Protein AF-0000000078281475 (afdb_homodimer)

Sequence (308 aa):
MKHVCMLISVADINAARKFYEDLFGLEVFQDYGKNIAFTCGLALQQDFDWLVNLPKEKILKKSNNAEIVFEEQDFDGFLNKLKEYPDIEYLGEVIEHSWGQRVIRFYDLDGHIIEVGEDMKMVIKRFLASGMTMEEVSVKMDASVEDLTKLLNSMKHVCMLISVADINAARKFYEDLFGLEVFQDYGKNIAFTCGLALQQDFDWLVNLPKEKILKKSNNAEIVFEEQDFDGFLNKLKEYPDIEYLGEVIEHSWGQRVIRFYDLDGHIIEVGEDMKMVIKRFLASGMTMEEVSVKMDASVEDLTKLLNS

Secondary structure (DSSP, 8-state):
-EEEEEEEEES-HHHHHHHHHHHH-PPEEEE-SSEEEETTSEEEEESHHHHHT--GGGS-SS--SEEEEEEESSHHHHHHHHTT-TT--BSSS-EE-TTS-EEEEEE-TTS-EEEEEE-HHHHHHHHHHTT--HHHHHHHHT--HHHHHHHHT-/-EEEEEEEEES-HHHHHHHHHHHH-PPEEEE-SSEEEETTSEEEEESHHHHHT--GGGS-SS--SEEEEEEESSHHHHHHHHTT-TTPPBSSS-EE-TTS-EEEEEE-TTS-EEEEEE-HHHHHHHHHHTT--HHHHHHHHT--HHHHHHHHT-

Foldseek 3Di:
DDQQADEDEDADPVVQVCQCCVLPVWAWPDDPPQKTDTPVRYIYGYPVCVVVVHPPVPDDALPVPDEAEEEDQCPVVSVVVVVVPVVKAWPDDWDADQLGKTKTWTADPRNHIYIYIHQLLNSQVVCVVVPDDLVRSCVRNVHDSVVNVVSVVD/DDQQADEDEDADPVVQVCQCCVLPVWAWPDDPPQKTDTPVRYIYGYPVCVVVVHPPVPRDALPVPDEAEEEDQCVVVSVVVVVVVVVWAWPDDWDADQLGKTWTWTADPRNHIYIYIHQLLNSQVVCVVVPDDLVRSCVRNVHDSVVNVVSVVD

Structure (mmCIF, N/CA/C/O backbone):
data_AF-0000000078281475-model_v1
#
loop_
_entity.id
_entity.type
_entity.pdbx_description
1 polymer Glyoxalase
#
loop_
_atom_site.group_PDB
_atom_site.id
_atom_site.type_symbol
_atom_site.label_atom_id
_atom_site.label_alt_id
_atom_site.label_comp_id
_atom_site.label_asym_id
_atom_site.label_entity_id
_atom_site.label_seq_id
_atom_site.pdbx_PDB_ins_code
_atom_site.Cartn_x
_atom_site.Cartn_y
_atom_site.Cartn_z
_atom_site.occupancy
_atom_site.B_iso_or_equiv
_atom_site.auth_seq_id
_atom_site.auth_comp_id
_atom_site.auth_asym_id
_atom_site.auth_atom_id
_atom_site.pdbx_PDB_model_num
ATOM 1 N N . MET A 1 1 ? -10.484 13.523 -2.199 1 94.5 1 MET A N 1
ATOM 2 C CA . MET A 1 1 ? -9.547 12.648 -1.506 1 94.5 1 MET A CA 1
ATOM 3 C C . MET A 1 1 ? -8.641 11.93 -2.498 1 94.5 1 MET A C 1
ATOM 5 O O . MET A 1 1 ? -9.109 11.398 -3.506 1 94.5 1 MET A O 1
ATOM 9 N N . LYS A 1 2 ? -7.379 12.023 -2.211 1 96 2 LYS A N 1
ATOM 10 C CA . LYS A 1 2 ? -6.402 11.359 -3.072 1 96 2 LYS A CA 1
ATOM 11 C C . LYS A 1 2 ? -5.551 10.375 -2.279 1 96 2 LYS A C 1
ATOM 13 O O . LYS A 1 2 ? -4.953 10.734 -1.263 1 96 2 LYS A O 1
ATOM 18 N N . HIS A 1 3 ? -5.57 9.102 -2.719 1 98.06 3 HIS A N 1
ATOM 19 C CA . HIS A 1 3 ? -4.594 8.156 -2.188 1 98.06 3 HIS A CA 1
ATOM 20 C C . HIS A 1 3 ? -3.195 8.445 -2.715 1 98.06 3 HIS A C 1
ATOM 22 O O . HIS A 1 3 ? -2.975 8.469 -3.928 1 98.06 3 HIS A O 1
ATOM 28 N N . VAL A 1 4 ? -2.246 8.664 -1.871 1 97.69 4 VAL A N 1
ATOM 29 C CA . VAL A 1 4 ? -0.917 9.117 -2.262 1 97.69 4 VAL A CA 1
ATOM 30 C C . VAL A 1 4 ? 0.036 7.93 -2.352 1 97.69 4 VAL A C 1
ATOM 32 O O . VAL A 1 4 ? 0.691 7.73 -3.377 1 97.69 4 VAL A O 1
ATOM 35 N N . CYS A 1 5 ? 0.102 7.172 -1.302 1 98.38 5 CYS A N 1
ATOM 36 C CA . CYS A 1 5 ? 1.034 6.051 -1.291 1 98.38 5 CYS A CA 1
ATOM 37 C C . CYS A 1 5 ? 0.748 5.113 -0.123 1 98.38 5 CYS A C 1
ATOM 39 O O . CYS A 1 5 ? -0.071 5.43 0.743 1 98.38 5 CYS A O 1
ATOM 41 N N . MET A 1 6 ? 1.34 3.98 -0.245 1 98.62 6 MET A N 1
ATOM 42 C CA . MET A 1 6 ? 1.577 3.117 0.909 1 98.62 6 MET A CA 1
ATOM 43 C C . MET A 1 6 ? 3.008 3.268 1.415 1 98.62 6 MET A C 1
ATOM 45 O O . MET A 1 6 ? 3.961 3.027 0.673 1 98.62 6 MET A O 1
ATOM 49 N N . LEU A 1 7 ? 3.094 3.664 2.623 1 98.88 7 LEU A N 1
ATOM 50 C CA . LEU A 1 7 ? 4.395 3.893 3.242 1 98.88 7 LEU A CA 1
ATOM 51 C C . LEU A 1 7 ? 4.742 2.768 4.211 1 98.88 7 LEU A C 1
ATOM 53 O O . LEU A 1 7 ? 3.971 2.469 5.125 1 98.88 7 LEU A O 1
ATOM 57 N N . ILE A 1 8 ? 5.891 2.168 3.998 1 98.94 8 ILE A N 1
ATOM 58 C CA . ILE A 1 8 ? 6.25 1.067 4.883 1 98.94 8 ILE A CA 1
ATOM 59 C C . ILE A 1 8 ? 7.527 1.417 5.645 1 98.94 8 ILE A C 1
ATOM 61 O O . ILE A 1 8 ? 8.398 2.115 5.121 1 98.94 8 ILE A O 1
ATOM 65 N N . SER A 1 9 ? 7.605 0.913 6.867 1 98.94 9 SER A N 1
ATOM 66 C CA . SER A 1 9 ? 8.758 1.099 7.738 1 98.94 9 SER A CA 1
ATOM 67 C C . SER A 1 9 ? 9.93 0.227 7.301 1 98.94 9 SER A C 1
ATOM 69 O O . SER A 1 9 ? 9.758 -0.966 7.039 1 98.94 9 SER A O 1
ATOM 71 N N . VAL A 1 10 ? 11.047 0.806 7.219 1 98.88 10 VAL A N 1
ATOM 72 C CA . VAL A 1 10 ? 12.258 0.044 6.93 1 98.88 10 VAL A CA 1
ATOM 73 C C . VAL A 1 10 ? 13.352 0.421 7.922 1 98.88 10 VAL A C 1
ATOM 75 O O . VAL A 1 10 ? 13.391 1.549 8.422 1 98.88 10 VAL A O 1
ATOM 78 N N . ALA A 1 11 ? 14.242 -0.445 8.227 1 98.62 11 ALA A N 1
ATOM 79 C CA . ALA A 1 11 ? 15.32 -0.217 9.188 1 98.62 11 ALA A CA 1
ATOM 80 C C . ALA A 1 11 ? 16.484 0.543 8.539 1 98.62 11 ALA A C 1
ATOM 82 O O . ALA A 1 11 ? 17.125 1.373 9.188 1 98.62 11 ALA A O 1
ATOM 83 N N . ASP A 1 12 ? 16.812 0.232 7.332 1 98.69 12 ASP A N 1
ATOM 84 C CA . ASP A 1 12 ? 17.875 0.831 6.547 1 98.69 12 ASP A CA 1
ATOM 85 C C . ASP A 1 12 ? 17.391 1.25 5.164 1 98.69 12 ASP A C 1
ATOM 87 O O . ASP A 1 12 ? 17.188 0.407 4.289 1 98.69 12 ASP A O 1
ATOM 91 N N . ILE A 1 13 ? 17.312 2.586 4.965 1 98.81 13 ILE A N 1
ATOM 92 C CA . ILE A 1 13 ? 16.672 3.15 3.783 1 98.81 13 ILE A CA 1
ATOM 93 C C . ILE A 1 13 ? 17.453 2.756 2.533 1 98.81 13 ILE A C 1
ATOM 95 O O . ILE A 1 13 ? 16.859 2.438 1.499 1 98.81 13 ILE A O 1
ATOM 99 N N . ASN A 1 14 ? 18.719 2.738 2.572 1 98.56 14 ASN A N 1
ATOM 100 C CA . ASN A 1 14 ? 19.531 2.42 1.411 1 98.56 14 ASN A CA 1
ATOM 101 C C . ASN A 1 14 ? 19.438 0.941 1.047 1 98.56 14 ASN A C 1
ATOM 103 O O . ASN A 1 14 ? 19.344 0.593 -0.131 1 98.56 14 ASN A O 1
ATOM 107 N N . ALA A 1 15 ? 19.516 0.062 2.033 1 98.31 15 ALA A N 1
ATOM 108 C CA . ALA A 1 15 ? 19.375 -1.371 1.785 1 98.31 15 ALA A CA 1
ATOM 109 C C . ALA A 1 15 ? 18 -1.703 1.2 1 98.31 15 ALA A C 1
ATOM 111 O O . ALA A 1 15 ? 17.906 -2.48 0.248 1 98.31 15 ALA A O 1
ATOM 112 N N . ALA A 1 16 ? 17 -1.089 1.753 1 98.62 16 ALA A N 1
ATOM 113 C CA . ALA A 1 16 ? 15.633 -1.34 1.275 1 98.62 16 ALA A CA 1
ATOM 114 C C . ALA A 1 16 ? 15.453 -0.831 -0.151 1 98.62 16 ALA A C 1
ATOM 116 O O . ALA A 1 16 ? 14.891 -1.528 -0.998 1 98.62 16 ALA A O 1
ATOM 117 N N . ARG A 1 17 ? 15.938 0.368 -0.342 1 98.62 17 ARG A N 1
ATOM 118 C CA . ARG A 1 17 ? 15.883 0.917 -1.693 1 98.62 17 ARG A CA 1
ATOM 119 C C . ARG A 1 17 ? 16.516 -0.036 -2.697 1 98.62 17 ARG A C 1
ATOM 121 O O . ARG A 1 17 ? 15.914 -0.361 -3.723 1 98.62 17 ARG A O 1
ATOM 128 N N . LYS A 1 18 ? 17.703 -0.413 -2.436 1 98.12 18 LYS A N 1
ATOM 129 C CA . LYS A 1 18 ? 18.438 -1.307 -3.318 1 98.12 18 LYS A CA 1
ATOM 130 C C . LYS A 1 18 ? 17.688 -2.609 -3.549 1 98.12 18 LYS A C 1
ATOM 132 O O . LYS A 1 18 ? 17.625 -3.113 -4.672 1 98.12 18 LYS A O 1
ATOM 137 N N . PHE A 1 19 ? 17.156 -3.139 -2.498 1 98 19 PHE A N 1
ATOM 138 C CA . PHE A 1 19 ? 16.375 -4.371 -2.572 1 98 19 PHE A CA 1
ATOM 139 C C . PHE A 1 19 ? 15.242 -4.238 -3.574 1 98 19 PHE A C 1
ATOM 141 O O . PHE A 1 19 ? 15.094 -5.066 -4.473 1 98 19 PHE A O 1
ATOM 148 N N . TYR A 1 20 ? 14.422 -3.189 -3.488 1 98.5 20 TYR A N 1
ATOM 149 C CA . TYR A 1 20 ? 13.242 -3.008 -4.328 1 98.5 20 TYR A CA 1
ATOM 150 C C . TYR A 1 20 ? 13.641 -2.627 -5.75 1 98.5 20 TYR A C 1
ATOM 152 O O . TYR A 1 20 ? 12.984 -3.027 -6.711 1 98.5 20 TYR A O 1
ATOM 160 N N . GLU A 1 21 ? 14.68 -1.852 -5.879 1 98.19 21 GLU A N 1
ATOM 161 C CA . GLU A 1 21 ? 15.156 -1.519 -7.219 1 98.19 21 GLU A CA 1
ATOM 162 C C . GLU A 1 21 ? 15.711 -2.75 -7.926 1 98.19 21 GLU A C 1
ATOM 164 O O . GLU A 1 21 ? 15.391 -3 -9.094 1 98.19 21 GLU A O 1
ATOM 169 N N . ASP A 1 22 ? 16.5 -3.527 -7.266 1 96.94 22 ASP A N 1
ATOM 170 C CA . ASP A 1 22 ? 17.188 -4.66 -7.891 1 96.94 22 ASP A CA 1
ATOM 171 C C . ASP A 1 22 ? 16.203 -5.789 -8.203 1 96.94 22 ASP A C 1
ATOM 173 O O . ASP A 1 22 ? 16.25 -6.375 -9.281 1 96.94 22 ASP A O 1
ATOM 177 N N . LEU A 1 23 ? 15.359 -6.051 -7.262 1 96.88 23 LEU A N 1
ATOM 178 C CA . LEU A 1 23 ? 14.5 -7.227 -7.41 1 96.88 23 LEU A CA 1
ATOM 179 C C . LEU A 1 23 ? 13.289 -6.902 -8.273 1 96.88 23 LEU A C 1
ATOM 181 O O . LEU A 1 23 ? 12.812 -7.754 -9.023 1 96.88 23 LEU A O 1
ATOM 185 N N . PHE A 1 24 ? 12.812 -5.637 -8.172 1 97.75 24 PHE A N 1
ATOM 186 C CA . PHE A 1 24 ? 11.523 -5.355 -8.797 1 97.75 24 PHE A CA 1
ATOM 187 C C . PHE A 1 24 ? 11.664 -4.27 -9.859 1 97.75 24 PHE A C 1
ATOM 189 O O . PHE A 1 24 ? 10.719 -3.99 -10.602 1 97.75 24 PHE A O 1
ATOM 196 N N . GLY A 1 25 ? 12.781 -3.641 -9.938 1 97.44 25 GLY A N 1
ATOM 197 C CA . GLY A 1 25 ? 13 -2.592 -10.922 1 97.44 25 GLY A CA 1
ATOM 198 C C . GLY A 1 25 ? 12.195 -1.339 -10.641 1 97.44 25 GLY A C 1
ATOM 199 O O . GLY A 1 25 ? 11.812 -0.618 -11.57 1 97.44 25 GLY A O 1
ATOM 200 N N . LEU A 1 26 ? 11.891 -1.114 -9.43 1 98.25 26 LEU A N 1
ATOM 201 C CA . LEU A 1 26 ? 11.086 0.059 -9.109 1 98.25 26 LEU A CA 1
ATOM 202 C C . LEU A 1 26 ? 11.859 1.343 -9.375 1 98.25 26 LEU A C 1
ATOM 204 O O . LEU A 1 26 ? 13.062 1.413 -9.117 1 98.25 26 LEU A O 1
ATOM 208 N N . GLU A 1 27 ? 11.133 2.312 -9.859 1 98.12 27 GLU A N 1
ATOM 209 C CA . GLU A 1 27 ? 11.727 3.609 -10.18 1 98.12 27 GLU A CA 1
ATOM 210 C C . GLU A 1 27 ? 11.461 4.621 -9.062 1 98.12 27 GLU A C 1
ATOM 212 O O . GLU A 1 27 ? 10.312 4.797 -8.641 1 98.12 27 GLU A O 1
ATOM 217 N N . VAL A 1 28 ? 12.531 5.266 -8.688 1 97.56 28 VAL A N 1
ATOM 218 C CA . VAL A 1 28 ? 12.406 6.293 -7.652 1 97.56 28 VAL A CA 1
ATOM 219 C C . VAL A 1 28 ? 11.766 7.543 -8.242 1 97.56 28 VAL A C 1
ATOM 221 O O . VAL A 1 28 ? 12.18 8.023 -9.297 1 97.56 28 VAL A O 1
ATOM 224 N N . PHE A 1 29 ? 10.766 7.957 -7.598 1 96.19 29 PHE A N 1
ATOM 225 C CA . PHE A 1 29 ? 10.094 9.203 -7.93 1 96.19 29 PHE A CA 1
ATOM 226 C C . PHE A 1 29 ? 10.688 10.375 -7.152 1 96.19 29 PHE A C 1
ATOM 228 O O . PHE A 1 29 ? 11 11.414 -7.73 1 96.19 29 PHE A O 1
ATOM 235 N N . GLN A 1 30 ? 10.875 10.211 -5.855 1 94.56 30 GLN A N 1
ATOM 236 C CA . GLN A 1 30 ? 11.461 11.219 -4.973 1 94.56 30 GLN A CA 1
ATOM 237 C C . GLN A 1 30 ? 12.32 10.57 -3.895 1 94.56 30 GLN A C 1
ATOM 239 O O . GLN A 1 30 ? 11.992 9.492 -3.389 1 94.56 30 GLN A O 1
ATOM 244 N N . ASP A 1 31 ? 13.398 11.234 -3.57 1 96.62 31 ASP A N 1
ATOM 245 C CA . ASP A 1 31 ? 14.328 10.812 -2.529 1 96.62 31 ASP A CA 1
ATOM 246 C C . ASP A 1 31 ? 14.531 11.914 -1.494 1 96.62 31 ASP A C 1
ATOM 248 O O . ASP A 1 31 ? 15.195 12.922 -1.767 1 96.62 31 ASP A O 1
ATOM 252 N N . TYR A 1 32 ? 14.039 11.703 -0.287 1 93.06 32 TYR A N 1
ATOM 253 C CA . TYR A 1 32 ? 14.156 12.68 0.788 1 93.06 32 TYR A CA 1
ATOM 254 C C . TYR A 1 32 ? 15.094 12.18 1.883 1 93.06 32 TYR A C 1
ATOM 256 O O . TYR A 1 32 ? 14.938 12.547 3.051 1 93.06 32 TYR A O 1
ATOM 264 N N . GLY A 1 33 ? 15.93 11.266 1.498 1 96 33 GLY A N 1
ATOM 265 C CA . GLY A 1 33 ? 16.875 10.695 2.439 1 96 33 GLY A CA 1
ATOM 266 C C . GLY A 1 33 ? 16.312 9.531 3.232 1 96 33 GLY A C 1
ATOM 267 O O . GLY A 1 33 ? 16.453 8.375 2.84 1 96 33 GLY A O 1
ATOM 268 N N . LYS A 1 34 ? 15.578 9.883 4.289 1 97.38 34 LYS A N 1
ATOM 269 C CA . LYS A 1 34 ? 15 8.828 5.117 1 97.38 34 LYS A CA 1
ATOM 270 C C . LYS A 1 34 ? 13.641 8.391 4.586 1 97.38 34 LYS A C 1
ATOM 272 O O . LYS A 1 34 ? 13.008 7.492 5.148 1 97.38 34 LYS A O 1
ATOM 277 N N . ASN A 1 35 ? 13.242 9.031 3.584 1 97.94 35 ASN A N 1
ATOM 278 C CA . ASN A 1 35 ? 11.992 8.742 2.895 1 97.94 35 ASN A CA 1
ATOM 279 C C . ASN A 1 35 ? 12.195 8.633 1.386 1 97.94 35 ASN A C 1
ATOM 281 O O . ASN A 1 35 ? 12.711 9.562 0.757 1 97.94 35 ASN A O 1
ATOM 285 N N . ILE A 1 36 ? 11.805 7.523 0.82 1 98.44 36 ILE A N 1
ATOM 286 C CA . ILE A 1 36 ? 11.93 7.301 -0.617 1 98.44 36 ILE A CA 1
ATOM 287 C C . ILE A 1 36 ? 10.578 6.883 -1.195 1 98.44 36 ILE A C 1
ATOM 289 O O . ILE A 1 36 ? 9.953 5.945 -0.698 1 98.44 36 ILE A O 1
ATOM 293 N N . ALA A 1 37 ? 10.148 7.598 -2.207 1 98.19 37 ALA A N 1
ATOM 294 C CA . ALA A 1 37 ? 8.914 7.258 -2.906 1 98.19 37 ALA A CA 1
ATOM 295 C C . ALA A 1 37 ? 9.203 6.68 -4.285 1 98.19 37 ALA A C 1
ATOM 297 O O . ALA A 1 37 ? 10.023 7.219 -5.031 1 98.19 37 ALA A O 1
ATOM 298 N N . PHE A 1 38 ? 8.523 5.57 -4.566 1 98.56 38 PHE A N 1
ATOM 299 C CA . PHE A 1 38 ? 8.602 4.988 -5.898 1 98.56 38 PHE A CA 1
ATOM 300 C C . PHE A 1 38 ? 7.438 5.461 -6.766 1 98.56 38 PHE A C 1
ATOM 302 O O . PHE A 1 38 ? 6.391 5.852 -6.246 1 98.56 38 PHE A O 1
ATOM 309 N N . THR A 1 39 ? 7.566 5.379 -8.078 1 97.56 39 THR A N 1
ATOM 310 C CA . THR A 1 39 ? 6.562 5.84 -9.031 1 97.56 39 THR A CA 1
ATOM 311 C C . THR A 1 39 ? 5.285 5.008 -8.922 1 97.56 39 THR A C 1
ATOM 313 O O . THR A 1 39 ? 4.203 5.469 -9.273 1 97.56 39 THR A O 1
ATOM 316 N N . CYS A 1 40 ? 5.387 3.865 -8.344 1 97.25 40 CYS A N 1
ATOM 317 C CA . CYS A 1 40 ? 4.266 2.93 -8.359 1 97.25 40 CYS A CA 1
ATOM 318 C C . CYS A 1 40 ? 3.355 3.148 -7.16 1 97.25 40 CYS A C 1
ATOM 320 O O . CYS A 1 40 ? 2.377 2.422 -6.977 1 97.25 40 CYS A O 1
ATOM 322 N N . GLY A 1 41 ? 3.709 4.039 -6.25 1 97.25 41 GLY A N 1
ATOM 323 C CA . GLY A 1 41 ? 2.859 4.332 -5.105 1 97.25 41 GLY A CA 1
ATOM 324 C C . GLY A 1 41 ? 3.33 3.672 -3.826 1 97.25 41 GLY A C 1
ATOM 325 O O . GLY A 1 41 ? 2.697 3.812 -2.777 1 97.25 41 GLY A O 1
ATOM 326 N N . LEU A 1 42 ? 4.387 2.951 -3.881 1 98.69 42 LEU A N 1
ATOM 327 C CA . LEU A 1 42 ? 5.062 2.443 -2.693 1 98.69 42 LEU A CA 1
ATOM 328 C C . LEU A 1 42 ? 6.109 3.436 -2.197 1 98.69 42 LEU A C 1
ATOM 330 O O . LEU A 1 42 ? 6.836 4.031 -2.996 1 98.69 42 LEU A O 1
ATOM 334 N N . ALA A 1 43 ? 6.188 3.605 -0.898 1 98.88 43 ALA A N 1
ATOM 335 C CA . ALA A 1 43 ? 7.203 4.473 -0.307 1 98.88 43 ALA A CA 1
ATOM 336 C C . ALA A 1 43 ? 7.836 3.82 0.917 1 98.88 43 ALA A C 1
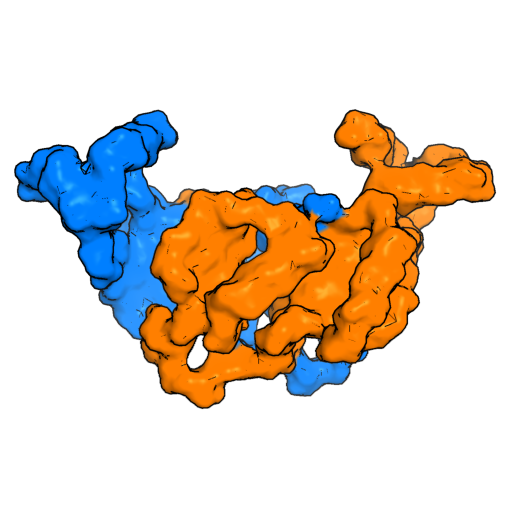ATOM 338 O O . ALA A 1 43 ? 7.207 2.994 1.584 1 98.88 43 ALA A O 1
ATOM 339 N N . LEU A 1 44 ? 9.086 4.168 1.142 1 98.94 44 LEU A N 1
ATOM 340 C CA . LEU A 1 44 ? 9.875 3.654 2.254 1 98.94 44 LEU A CA 1
ATOM 341 C C . LEU A 1 44 ? 10.133 4.742 3.291 1 98.94 44 LEU A C 1
ATOM 343 O O . LEU A 1 44 ? 10.359 5.902 2.936 1 98.94 44 LEU A O 1
ATOM 347 N N . GLN A 1 45 ? 10.148 4.395 4.535 1 98.88 45 GLN A N 1
ATOM 348 C CA . GLN A 1 45 ? 10.453 5.332 5.609 1 98.88 45 GLN A CA 1
ATOM 349 C C . GLN A 1 45 ? 11.391 4.707 6.637 1 98.88 45 GLN A C 1
ATOM 351 O O . GLN A 1 45 ? 11.055 3.705 7.27 1 98.88 45 GLN A O 1
ATOM 356 N N . GLN A 1 46 ? 12.555 5.211 6.777 1 98.75 46 GLN A N 1
ATOM 357 C CA . GLN A 1 46 ? 13.383 4.949 7.949 1 98.75 46 GLN A CA 1
ATOM 358 C C . GLN A 1 46 ? 12.938 5.797 9.141 1 98.75 46 GLN A C 1
ATOM 360 O O . GLN A 1 46 ? 12.453 6.918 8.961 1 98.75 46 GLN A O 1
ATOM 365 N N . ASP A 1 47 ? 13.164 5.281 10.422 1 98.38 47 ASP A N 1
ATOM 366 C CA . ASP A 1 47 ? 12.734 5.949 11.641 1 98.38 47 ASP A CA 1
ATOM 367 C C . ASP A 1 47 ? 11.227 6.188 11.641 1 98.38 47 ASP A C 1
ATOM 369 O O . ASP A 1 47 ? 10.766 7.301 11.891 1 98.38 47 ASP A O 1
ATOM 373 N N . PHE A 1 48 ? 10.539 5.121 11.266 1 98.62 48 PHE A N 1
ATOM 374 C CA . PHE A 1 48 ? 9.086 5.195 11.172 1 98.62 48 PHE A CA 1
ATOM 375 C C . PHE A 1 48 ? 8.469 5.492 12.531 1 98.62 48 PHE A C 1
ATOM 377 O O . PHE A 1 48 ? 7.457 6.195 12.625 1 98.62 48 PHE A O 1
ATOM 384 N N . ASP A 1 49 ? 9.055 4.973 13.625 1 98.38 49 ASP A N 1
ATOM 385 C CA . ASP A 1 49 ? 8.602 5.242 14.984 1 98.38 49 ASP A CA 1
ATOM 386 C C . ASP A 1 49 ? 8.578 6.742 15.266 1 98.38 49 ASP A C 1
ATOM 388 O O . ASP A 1 49 ? 7.617 7.254 15.844 1 98.38 49 ASP A O 1
ATOM 392 N N . TRP A 1 50 ? 9.625 7.434 14.859 1 97.19 50 TRP A N 1
ATOM 393 C CA . TRP A 1 50 ? 9.695 8.883 14.992 1 97.19 50 TRP A CA 1
ATOM 394 C C . TRP A 1 50 ? 8.602 9.562 14.172 1 97.19 50 TRP A C 1
ATOM 396 O O . TRP A 1 50 ? 7.926 10.469 14.656 1 97.19 50 TRP A O 1
ATOM 406 N N . LEU A 1 51 ? 8.406 9.094 12.969 1 97.06 51 LEU A N 1
ATOM 407 C CA . LEU A 1 51 ? 7.434 9.703 12.07 1 97.06 51 LEU A CA 1
ATOM 408 C C . LEU A 1 51 ? 6.035 9.68 12.68 1 97.06 51 LEU A C 1
ATOM 410 O O . LEU A 1 51 ? 5.312 10.672 12.625 1 97.06 51 LEU A O 1
ATOM 414 N N . VAL A 1 52 ? 5.695 8.492 13.234 1 97.56 52 VAL A N 1
ATOM 415 C CA . VAL A 1 52 ? 4.328 8.32 13.719 1 97.56 52 VAL A CA 1
ATOM 416 C C . VAL A 1 52 ? 4.262 8.633 15.211 1 97.56 52 VAL A C 1
ATOM 418 O O . VAL A 1 52 ? 3.207 8.508 15.828 1 97.56 52 VAL A O 1
ATOM 421 N N . ASN A 1 53 ? 5.363 8.992 15.805 1 96.94 53 ASN A N 1
ATOM 422 C CA . ASN A 1 53 ? 5.48 9.375 17.203 1 96.94 53 ASN A CA 1
ATOM 423 C C . ASN A 1 53 ? 5.055 8.242 18.141 1 96.94 53 ASN A C 1
ATOM 425 O O . ASN A 1 53 ? 4.203 8.43 19 1 96.94 53 ASN A O 1
ATOM 429 N N . LEU A 1 54 ? 5.594 7.059 17.938 1 98.25 54 LEU A N 1
ATOM 430 C CA . LEU A 1 54 ? 5.402 5.887 18.781 1 98.25 54 LEU A CA 1
ATOM 431 C C . LEU A 1 54 ? 6.742 5.32 19.25 1 98.25 54 LEU A C 1
ATOM 433 O O . LEU A 1 54 ? 7.762 5.504 18.578 1 98.25 54 LEU A O 1
ATOM 437 N N . PRO A 1 55 ? 6.75 4.73 20.453 1 98.12 55 PRO A N 1
ATOM 438 C CA . PRO A 1 55 ? 7.984 4.051 20.844 1 98.12 55 PRO A CA 1
ATOM 439 C C . PRO A 1 55 ? 8.414 2.98 19.844 1 98.12 55 PRO A C 1
ATOM 441 O O . P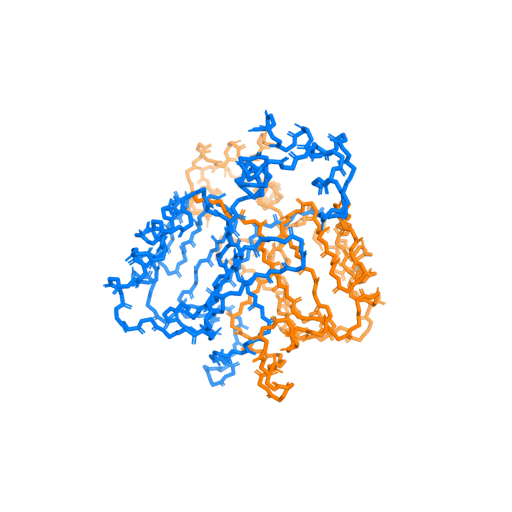RO A 1 55 ? 7.562 2.316 19.25 1 98.12 55 PRO A O 1
ATOM 444 N N . LYS A 1 56 ? 9.688 2.83 19.734 1 97.81 56 LYS A N 1
ATOM 445 C CA . LYS A 1 56 ? 10.266 1.9 18.766 1 97.81 56 LYS A CA 1
ATOM 446 C C . LYS A 1 56 ? 9.703 0.493 18.953 1 97.81 56 LYS A C 1
ATOM 448 O O . LYS A 1 56 ? 9.516 -0.242 17.984 1 97.81 56 LYS A O 1
ATOM 453 N N . GLU A 1 57 ? 9.414 0.139 20.156 1 97.88 57 GLU A N 1
ATOM 454 C CA . GLU A 1 57 ? 8.961 -1.213 20.484 1 97.88 57 GLU A CA 1
ATOM 455 C C . GLU A 1 57 ? 7.555 -1.463 19.938 1 97.88 57 GLU A C 1
ATOM 457 O O . GLU A 1 57 ? 7.105 -2.609 19.875 1 97.88 57 GLU A O 1
ATOM 462 N N . LYS A 1 58 ? 6.852 -0.417 19.562 1 98.31 58 LYS A N 1
ATOM 463 C CA . LYS A 1 58 ? 5.492 -0.54 19.047 1 98.31 58 LYS A CA 1
ATOM 464 C C . LYS A 1 58 ? 5.492 -0.772 17.531 1 98.31 58 LYS A C 1
ATOM 466 O O . LYS A 1 58 ? 4.453 -1.093 16.953 1 98.31 58 LYS A O 1
ATOM 471 N N . ILE A 1 59 ? 6.617 -0.558 16.922 1 98.62 59 ILE A N 1
ATOM 472 C CA . ILE A 1 59 ? 6.758 -0.879 15.508 1 98.62 59 ILE A CA 1
ATOM 473 C C . ILE A 1 59 ? 7.098 -2.359 15.344 1 98.62 59 ILE A C 1
ATOM 475 O O . ILE A 1 59 ? 8.242 -2.768 15.555 1 98.62 59 ILE A O 1
ATOM 479 N N . LEU A 1 60 ? 6.125 -3.113 14.938 1 98.56 60 LEU A N 1
ATOM 480 C CA . LEU A 1 60 ? 6.277 -4.562 14.922 1 98.56 60 LEU A CA 1
ATOM 481 C C . LEU A 1 60 ? 6.777 -5.047 13.57 1 98.56 60 LEU A C 1
ATOM 483 O O . LEU A 1 60 ? 6.391 -4.504 12.531 1 98.56 60 LEU A O 1
ATOM 487 N N . LYS A 1 61 ? 7.633 -6 13.547 1 97.25 61 LYS A N 1
ATOM 488 C CA . LYS A 1 61 ? 8.086 -6.68 12.336 1 97.25 61 LYS A CA 1
ATOM 489 C C . LYS A 1 61 ? 7.289 -7.961 12.094 1 97.25 61 LYS A C 1
ATOM 491 O O . LYS A 1 61 ? 6.688 -8.508 13.023 1 97.25 61 LYS A O 1
ATOM 496 N N . LYS A 1 62 ? 7.273 -8.367 10.852 1 97.94 62 LYS A N 1
ATOM 497 C CA . LYS A 1 62 ? 6.598 -9.602 10.461 1 97.94 62 LYS A CA 1
ATOM 498 C C . LYS A 1 62 ? 5.176 -9.648 11.008 1 97.94 62 LYS A C 1
ATOM 500 O O . LYS A 1 62 ? 4.777 -10.625 11.641 1 97.94 62 LYS A O 1
ATOM 505 N N . SER A 1 63 ? 4.484 -8.539 10.758 1 98.56 63 SER A N 1
ATOM 506 C CA . SER A 1 63 ? 3.137 -8.398 11.297 1 98.56 63 SER A CA 1
ATOM 507 C C . SER A 1 63 ? 2.135 -9.234 10.508 1 98.56 63 SER A C 1
ATOM 509 O O . SER A 1 63 ? 1.031 -9.5 10.992 1 98.56 63 SER A O 1
ATOM 511 N N . ASN A 1 64 ? 2.432 -9.586 9.32 1 98.75 64 ASN A N 1
ATOM 512 C CA . ASN A 1 64 ? 1.667 -10.484 8.461 1 98.75 64 ASN A CA 1
ATOM 513 C C . ASN A 1 64 ? 0.248 -9.969 8.234 1 98.75 64 ASN A C 1
ATOM 515 O O . ASN A 1 64 ? -0.699 -10.758 8.172 1 98.75 64 ASN A O 1
ATOM 519 N N . ASN A 1 65 ? 0.052 -8.695 8.227 1 98.75 65 ASN A N 1
ATOM 520 C CA . ASN A 1 65 ? -1.308 -8.18 8.109 1 98.75 65 ASN A CA 1
ATOM 521 C C . ASN A 1 65 ? -1.492 -7.375 6.828 1 98.75 65 ASN A C 1
ATOM 523 O O . ASN A 1 65 ? -2.482 -6.66 6.676 1 98.75 65 ASN A O 1
ATOM 527 N N . ALA A 1 66 ? -0.544 -7.391 5.969 1 98.88 66 ALA A N 1
ATOM 528 C CA . ALA A 1 66 ? -0.58 -6.762 4.652 1 98.88 66 ALA A CA 1
ATOM 529 C C . ALA A 1 66 ? 0.426 -7.414 3.707 1 98.88 66 ALA A C 1
ATOM 531 O O . ALA A 1 66 ? 1.354 -8.094 4.152 1 98.88 66 ALA A O 1
ATOM 532 N N . GLU A 1 67 ? 0.192 -7.277 2.469 1 98.88 67 GLU A N 1
ATOM 533 C CA . GLU A 1 67 ? 1.206 -7.715 1.513 1 98.88 67 GLU A CA 1
ATOM 534 C C . GLU A 1 67 ? 1.294 -6.758 0.325 1 98.88 67 GLU A C 1
ATOM 536 O O . GLU A 1 67 ? 0.292 -6.16 -0.072 1 98.88 67 GLU A O 1
ATOM 541 N N . ILE A 1 68 ? 2.469 -6.57 -0.161 1 98.94 68 ILE A N 1
ATOM 542 C CA . ILE A 1 68 ? 2.752 -5.859 -1.403 1 98.94 68 ILE A CA 1
ATOM 543 C C . ILE A 1 68 ? 2.648 -6.824 -2.584 1 98.94 68 ILE A C 1
ATOM 545 O O . ILE A 1 68 ? 3.324 -7.855 -2.613 1 98.94 68 ILE A O 1
ATOM 549 N N . VAL A 1 69 ? 1.828 -6.445 -3.582 1 98.81 69 VAL A N 1
ATOM 550 C CA . VAL A 1 69 ? 1.51 -7.418 -4.621 1 98.81 69 VAL A CA 1
ATOM 551 C C . VAL A 1 69 ? 2.088 -6.957 -5.957 1 98.81 69 VAL A C 1
ATOM 553 O O . VAL A 1 69 ? 1.798 -5.848 -6.414 1 98.81 69 VAL A O 1
ATOM 556 N N . PHE A 1 70 ? 2.836 -7.828 -6.566 1 98.75 70 PHE A N 1
ATOM 557 C CA . PHE A 1 70 ? 3.389 -7.613 -7.895 1 98.75 70 PHE A CA 1
ATOM 558 C C . PHE A 1 70 ? 2.949 -8.719 -8.852 1 98.75 70 PHE A C 1
ATOM 560 O O . PHE A 1 70 ? 2.613 -9.82 -8.414 1 98.75 70 PHE A O 1
ATOM 567 N N . GLU A 1 71 ? 2.979 -8.398 -10.102 1 98.5 71 GLU A N 1
ATOM 568 C CA . GLU A 1 71 ? 2.848 -9.383 -11.172 1 98.5 71 GLU A CA 1
ATOM 569 C C . GLU A 1 71 ? 4.035 -9.32 -12.133 1 98.5 71 GLU A C 1
ATOM 571 O O . GLU A 1 71 ? 4.578 -8.25 -12.383 1 98.5 71 GLU A O 1
ATOM 576 N N . GLU A 1 72 ? 4.352 -10.422 -12.602 1 98.12 72 GLU A N 1
ATOM 577 C CA . GLU A 1 72 ? 5.539 -10.578 -13.438 1 98.12 72 GLU A CA 1
ATOM 578 C C . GLU A 1 72 ? 5.219 -11.359 -14.711 1 98.12 72 GLU A C 1
ATOM 580 O O . GLU A 1 72 ? 4.523 -12.375 -14.656 1 98.12 72 GLU A O 1
ATOM 585 N N . GLN A 1 73 ? 5.77 -10.875 -15.828 1 97.62 73 GLN A N 1
ATOM 586 C CA . GLN A 1 73 ? 5.547 -11.547 -17.094 1 97.62 73 GLN A CA 1
ATOM 587 C C . GLN A 1 73 ? 6.418 -12.797 -17.219 1 97.62 73 GLN A C 1
ATOM 589 O O . GLN A 1 73 ? 5.98 -13.812 -17.766 1 97.62 73 GLN A O 1
ATOM 594 N N . ASP A 1 74 ? 7.598 -12.719 -16.75 1 98.19 74 ASP A N 1
ATOM 595 C CA . ASP A 1 74 ? 8.508 -13.859 -16.719 1 98.19 74 ASP A CA 1
ATOM 596 C C . ASP A 1 74 ? 8.641 -14.414 -15.312 1 98.19 74 ASP A C 1
ATOM 598 O O . ASP A 1 74 ? 9.68 -14.266 -14.672 1 98.19 74 ASP A O 1
ATOM 602 N N . PHE A 1 75 ? 7.598 -15.141 -14.914 1 98.44 75 PHE A N 1
ATOM 603 C CA . PHE A 1 75 ? 7.488 -15.633 -13.547 1 98.44 75 PHE A CA 1
ATOM 604 C C . PHE A 1 75 ? 8.641 -16.578 -13.219 1 98.44 75 PHE A C 1
ATOM 606 O O . PHE A 1 75 ? 9.266 -16.469 -12.172 1 98.44 75 PHE A O 1
ATOM 613 N N . ASP A 1 76 ? 8.977 -17.516 -14.125 1 98.12 76 ASP A N 1
ATOM 614 C CA . ASP A 1 76 ? 10.055 -18.469 -13.891 1 98.12 76 ASP A CA 1
ATOM 615 C C . ASP A 1 76 ? 11.406 -17.766 -13.797 1 98.12 76 ASP A C 1
ATOM 617 O O . ASP A 1 76 ? 12.258 -18.141 -12.992 1 98.12 76 ASP A O 1
ATOM 621 N N . GLY A 1 77 ? 11.555 -16.781 -14.695 1 98.19 77 GLY A N 1
ATOM 622 C CA . GLY A 1 77 ? 12.758 -15.977 -14.594 1 98.19 77 GLY A CA 1
ATOM 623 C C . GLY A 1 77 ? 12.891 -15.266 -13.258 1 98.19 77 GLY A C 1
ATOM 624 O O . GLY A 1 77 ? 13.984 -15.195 -12.695 1 98.19 77 GLY A O 1
ATOM 625 N N . PHE A 1 78 ? 11.797 -14.789 -12.758 1 98.31 78 PHE A N 1
ATOM 626 C CA . PHE A 1 78 ? 11.812 -14.117 -11.461 1 98.31 78 PHE A CA 1
ATOM 627 C C . PHE A 1 78 ? 12.172 -15.094 -10.344 1 98.31 78 PHE A C 1
ATOM 629 O O . PHE A 1 78 ? 12.938 -14.758 -9.445 1 98.31 78 PHE A O 1
ATOM 636 N N . LEU A 1 79 ? 11.578 -16.297 -10.383 1 97.75 79 LEU A N 1
ATOM 637 C CA . LEU A 1 79 ? 11.914 -17.312 -9.391 1 97.75 79 LEU A CA 1
ATOM 638 C C . LEU A 1 79 ? 13.406 -17.609 -9.383 1 97.75 79 LEU A C 1
ATOM 640 O O . LEU A 1 79 ? 14.008 -17.766 -8.32 1 97.75 79 LEU A O 1
ATOM 644 N N . ASN A 1 80 ? 13.961 -17.688 -10.539 1 97.69 80 ASN A N 1
ATOM 645 C CA . ASN A 1 80 ? 15.398 -17.922 -10.641 1 97.69 80 ASN A CA 1
ATOM 646 C C . ASN A 1 80 ? 16.188 -16.75 -10.047 1 97.69 80 ASN A C 1
ATOM 648 O O . ASN A 1 80 ? 17.203 -16.969 -9.383 1 97.69 80 ASN A O 1
ATOM 652 N N . LYS A 1 81 ? 15.742 -15.586 -10.328 1 97.06 81 LYS A N 1
ATOM 653 C CA . LYS A 1 81 ? 16.375 -14.398 -9.75 1 97.06 81 LYS A CA 1
ATOM 654 C C . LYS A 1 81 ? 16.297 -14.43 -8.227 1 97.06 81 LYS A C 1
ATOM 656 O O . LYS A 1 81 ? 17.266 -14.062 -7.547 1 97.06 81 LYS A O 1
ATOM 661 N N . LEU A 1 82 ? 15.195 -14.828 -7.672 1 96.75 82 LEU A N 1
ATOM 662 C CA . LEU A 1 82 ? 14.992 -14.883 -6.23 1 96.75 82 LEU A CA 1
ATOM 663 C C . LEU A 1 82 ? 16 -15.82 -5.574 1 96.75 82 LEU A C 1
ATOM 665 O O . LEU A 1 82 ? 16.422 -15.586 -4.445 1 96.75 82 LEU A O 1
ATOM 669 N N . LYS A 1 83 ? 16.375 -16.828 -6.254 1 95.38 83 LYS A N 1
ATOM 670 C CA . LYS A 1 83 ? 17.297 -17.828 -5.727 1 95.38 83 LYS A CA 1
ATOM 671 C C . LYS A 1 83 ? 18.688 -17.219 -5.492 1 95.38 83 LYS A C 1
ATOM 673 O O . LYS A 1 83 ? 19.484 -17.75 -4.73 1 95.38 83 LYS A O 1
ATOM 678 N N . GLU A 1 84 ? 18.906 -16.156 -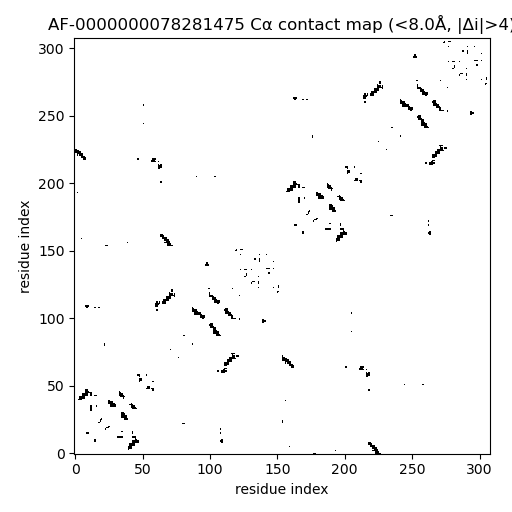6.148 1 94.81 84 GLU A N 1
ATOM 679 C CA . GLU A 1 84 ? 20.188 -15.469 -6 1 94.81 84 GLU A CA 1
ATOM 680 C C . GLU A 1 84 ? 20.25 -14.68 -4.695 1 94.81 84 GLU A C 1
ATOM 682 O O . GLU A 1 84 ? 21.312 -14.164 -4.32 1 94.81 84 GLU A O 1
ATOM 687 N N . TYR A 1 85 ? 19.156 -14.609 -3.996 1 94.38 85 TYR A N 1
ATOM 688 C CA . TYR A 1 85 ? 19.078 -13.953 -2.695 1 94.38 85 TYR A CA 1
ATOM 689 C C . TYR A 1 85 ? 18.891 -14.977 -1.58 1 94.38 85 TYR A C 1
ATOM 691 O O . TYR A 1 85 ? 17.781 -15.18 -1.09 1 94.38 85 TYR A O 1
ATOM 699 N N . PRO A 1 86 ? 19.906 -15.438 -1.157 1 91.62 86 PRO A N 1
ATOM 700 C CA . PRO A 1 86 ? 19.812 -16.578 -0.247 1 91.62 86 PRO A CA 1
ATOM 701 C C . PRO A 1 86 ? 19.219 -16.203 1.11 1 91.62 86 PRO A C 1
ATOM 703 O O . PRO A 1 86 ? 18.75 -17.078 1.842 1 91.62 86 PRO A O 1
ATOM 706 N N . ASP A 1 87 ? 19.219 -15.008 1.421 1 94.94 87 ASP A N 1
ATOM 707 C CA . ASP A 1 87 ? 18.766 -14.602 2.742 1 94.94 87 ASP A CA 1
ATOM 708 C C . ASP A 1 87 ? 17.266 -14.312 2.732 1 94.94 87 ASP A C 1
ATOM 710 O O . ASP A 1 87 ? 16.672 -14.016 3.773 1 94.94 87 ASP A O 1
ATOM 714 N N . ILE A 1 88 ? 16.641 -14.484 1.607 1 96.12 88 ILE A N 1
ATOM 715 C CA . ILE A 1 88 ? 15.203 -14.258 1.509 1 96.12 88 ILE A CA 1
ATOM 716 C C . ILE A 1 88 ? 14.453 -15.359 2.254 1 96.12 88 ILE A C 1
ATOM 718 O O . ILE A 1 88 ? 14.766 -16.547 2.098 1 96.12 88 ILE A O 1
ATOM 722 N N . GLU A 1 89 ? 13.578 -14.961 3.094 1 97.81 89 GLU A N 1
ATOM 723 C CA . GLU A 1 89 ? 12.695 -15.891 3.795 1 97.81 89 GLU A CA 1
ATOM 724 C C . GLU A 1 89 ? 11.375 -16.062 3.047 1 97.81 89 GLU A C 1
ATOM 726 O O . GLU A 1 89 ? 10.586 -15.125 2.939 1 97.81 89 GLU A O 1
ATOM 731 N N . TYR A 1 90 ? 11.125 -17.234 2.582 1 97.94 90 TYR A N 1
ATOM 732 C CA . TYR A 1 90 ? 9.914 -17.547 1.83 1 97.94 90 TYR A CA 1
ATOM 733 C C . TYR A 1 90 ? 8.75 -17.859 2.768 1 97.94 90 TYR A C 1
ATOM 735 O O . TYR A 1 90 ? 8.961 -18.359 3.875 1 97.94 90 TYR A O 1
ATOM 743 N N . LEU A 1 91 ? 7.609 -17.484 2.367 1 97.38 91 LEU A N 1
ATOM 744 C CA . LEU A 1 91 ? 6.375 -17.938 2.994 1 97.38 91 LEU A CA 1
ATOM 745 C C . LEU A 1 91 ? 5.754 -19.078 2.199 1 97.38 91 LEU A C 1
ATOM 747 O O . LEU A 1 91 ? 4.781 -18.875 1.469 1 97.38 91 LEU A O 1
ATOM 751 N N . GLY A 1 92 ? 6.277 -20.281 2.256 1 95.19 92 GLY A N 1
ATOM 752 C CA . GLY A 1 92 ? 5.836 -21.453 1.52 1 95.19 92 GLY A CA 1
ATOM 753 C C . GLY A 1 92 ? 6.43 -21.547 0.127 1 95.19 92 GLY A C 1
ATOM 754 O O . GLY A 1 92 ? 7.379 -20.828 -0.196 1 95.19 92 GLY A O 1
ATOM 755 N N . GLU A 1 93 ? 5.883 -22.453 -0.625 1 97.19 93 GLU A N 1
ATOM 756 C CA . GLU A 1 93 ? 6.309 -22.703 -1.999 1 97.19 93 GLU A CA 1
ATOM 757 C C . GLU A 1 93 ? 5.414 -21.969 -2.996 1 97.19 93 GLU A C 1
ATOM 759 O O . GLU A 1 93 ? 4.48 -21.266 -2.604 1 97.19 93 GLU A O 1
ATOM 764 N N . VAL A 1 94 ? 5.84 -22.031 -4.23 1 98.38 94 VAL A N 1
ATOM 765 C CA . VAL A 1 94 ? 4.953 -21.547 -5.281 1 98.38 94 VAL A CA 1
ATOM 766 C C . VAL A 1 94 ? 3.615 -22.281 -5.207 1 98.38 94 VAL A C 1
ATOM 768 O O . VAL A 1 94 ? 3.58 -23.5 -5.066 1 98.38 94 VAL A O 1
ATOM 771 N N . ILE A 1 95 ? 2.568 -21.531 -5.266 1 97.62 95 ILE A N 1
ATOM 772 C CA . ILE A 1 95 ? 1.245 -22.141 -5.336 1 97.62 95 ILE A CA 1
ATOM 773 C C . ILE A 1 95 ? 0.54 -21.688 -6.617 1 97.62 95 ILE A C 1
ATOM 775 O O . ILE A 1 95 ? 0.915 -20.688 -7.223 1 97.62 95 ILE A O 1
ATOM 779 N N . GLU A 1 96 ? -0.417 -22.438 -6.973 1 97.25 96 GLU A N 1
ATOM 780 C CA . GLU A 1 96 ? -1.306 -22.078 -8.07 1 97.25 96 GLU A CA 1
ATOM 781 C C . GLU A 1 96 ? -2.73 -21.844 -7.574 1 97.25 96 GLU A C 1
ATOM 783 O O . GLU A 1 96 ? -3.344 -22.75 -6.996 1 97.25 96 GLU A O 1
ATOM 788 N N . HIS A 1 97 ? -3.221 -20.672 -7.777 1 95.12 97 HIS A N 1
ATOM 789 C CA . HIS A 1 97 ? -4.594 -20.375 -7.387 1 95.12 97 HIS A CA 1
AT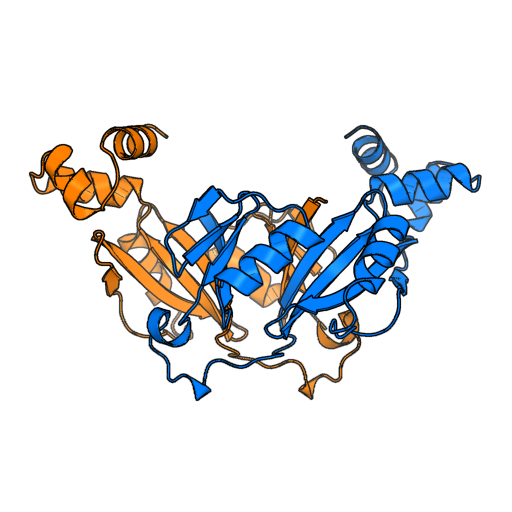OM 790 C C . HIS A 1 97 ? -5.586 -21.125 -8.273 1 95.12 97 HIS A C 1
ATOM 792 O O . HIS A 1 97 ? -5.203 -21.688 -9.297 1 95.12 97 HIS A O 1
ATOM 798 N N . SER A 1 98 ? -6.805 -21.094 -7.832 1 93.12 98 SER A N 1
ATOM 799 C CA . SER A 1 98 ? -7.848 -21.844 -8.531 1 93.12 98 SER A CA 1
ATOM 800 C C . SER A 1 98 ? -8.023 -21.344 -9.961 1 93.12 98 SER A C 1
ATOM 802 O O . SER A 1 98 ? -8.406 -22.094 -10.852 1 93.12 98 SER A O 1
ATOM 804 N N . TRP A 1 99 ? -7.703 -20.078 -10.18 1 94.44 99 TRP A N 1
ATOM 805 C CA . TRP A 1 99 ? -7.875 -19.484 -11.508 1 94.44 99 TRP A CA 1
ATOM 806 C C . TRP A 1 99 ? -6.609 -19.656 -12.344 1 94.44 99 TRP A C 1
ATOM 808 O O . TRP A 1 99 ? -6.477 -19.047 -13.406 1 94.44 99 TRP A O 1
ATOM 818 N N . GLY A 1 100 ? -5.594 -20.344 -11.805 1 96.5 100 GLY A N 1
ATOM 819 C CA . GLY A 1 100 ? -4.461 -20.797 -12.602 1 96.5 100 GLY A CA 1
ATOM 820 C C . GLY A 1 100 ? -3.219 -19.953 -12.391 1 96.5 100 GLY A C 1
ATOM 821 O O . GLY A 1 100 ? -2.139 -20.297 -12.875 1 96.5 100 GLY A O 1
ATOM 822 N N . GLN A 1 101 ? -3.326 -18.906 -11.695 1 98.06 101 GLN A N 1
ATOM 823 C CA . GLN A 1 101 ? -2.188 -18.016 -11.492 1 98.06 101 GLN A CA 1
ATOM 824 C C . GLN A 1 101 ? -1.211 -18.594 -10.469 1 98.06 101 GLN A C 1
ATOM 826 O O . GLN A 1 101 ? -1.604 -18.953 -9.359 1 98.06 101 GLN A O 1
ATOM 831 N N . ARG A 1 102 ? 0.045 -18.75 -10.828 1 98.44 102 ARG A N 1
ATOM 832 C CA . ARG A 1 102 ? 1.099 -19.125 -9.891 1 98.44 102 ARG A CA 1
ATOM 833 C C . ARG A 1 102 ? 1.59 -17.906 -9.117 1 98.44 102 ARG A C 1
ATOM 835 O O . ARG A 1 102 ? 1.746 -16.812 -9.688 1 98.44 102 ARG A O 1
ATOM 842 N N . VAL A 1 103 ? 1.779 -18.078 -7.828 1 98.69 103 VAL A N 1
ATOM 843 C CA . VAL A 1 103 ? 2.279 -16.969 -7.004 1 98.69 103 VAL A CA 1
ATOM 844 C C . VAL A 1 103 ? 3.324 -17.5 -6.023 1 98.69 103 VAL A C 1
ATOM 846 O O . VAL A 1 103 ? 3.324 -18.688 -5.684 1 98.69 103 VAL A O 1
ATOM 849 N N . ILE A 1 104 ? 4.223 -16.656 -5.637 1 98.75 104 ILE A N 1
ATOM 850 C CA . ILE A 1 104 ? 5.16 -16.906 -4.547 1 98.75 104 ILE A CA 1
ATOM 851 C C . ILE A 1 104 ? 5.086 -15.766 -3.533 1 98.75 104 ILE A C 1
ATOM 853 O O . ILE A 1 104 ? 4.887 -14.609 -3.906 1 98.75 104 ILE A O 1
ATOM 857 N N . ARG A 1 105 ? 5.195 -16.109 -2.271 1 98.81 105 ARG A N 1
ATOM 858 C CA . ARG A 1 105 ? 5.223 -15.125 -1.19 1 98.81 105 ARG A CA 1
ATOM 859 C C . ARG A 1 105 ? 6.523 -15.219 -0.4 1 98.81 105 ARG A C 1
ATOM 861 O O . ARG A 1 105 ? 7.023 -16.312 -0.144 1 98.81 105 ARG A O 1
ATOM 868 N N . PHE A 1 106 ? 7.027 -14.117 -0.003 1 98.81 106 PHE A N 1
ATOM 869 C CA . PHE A 1 106 ? 8.234 -14.031 0.805 1 98.81 106 PHE A CA 1
ATOM 870 C C . PHE A 1 106 ? 8.297 -12.703 1.553 1 98.81 106 PHE A C 1
ATOM 872 O O . PHE A 1 106 ? 7.461 -11.828 1.333 1 98.81 106 PHE A O 1
ATOM 879 N N . TYR A 1 107 ? 9.211 -12.586 2.484 1 98.75 107 TYR A N 1
ATOM 880 C CA . TYR A 1 107 ? 9.383 -11.359 3.25 1 9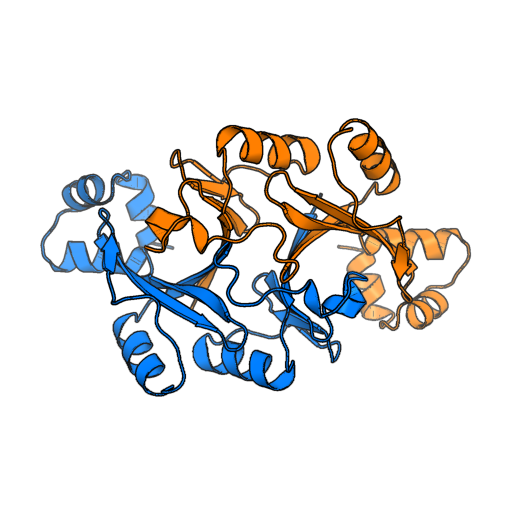8.75 107 TYR A CA 1
ATOM 881 C C . TYR A 1 107 ? 10.438 -10.461 2.605 1 98.75 107 TYR A C 1
ATOM 883 O O . TYR A 1 107 ? 11.453 -10.953 2.1 1 98.75 107 TYR A O 1
ATOM 891 N N . ASP A 1 108 ? 10.172 -9.156 2.621 1 98.5 108 ASP A N 1
ATOM 892 C CA . ASP A 1 108 ? 11.273 -8.242 2.311 1 98.5 108 ASP A CA 1
ATOM 893 C C . ASP A 1 108 ? 12.258 -8.164 3.473 1 98.5 108 ASP A C 1
ATOM 895 O O . ASP A 1 108 ? 12.18 -8.945 4.422 1 98.5 108 ASP A O 1
ATOM 899 N N . LEU A 1 109 ? 13.203 -7.238 3.447 1 97.81 109 LEU A N 1
ATOM 900 C CA . LEU A 1 109 ? 14.297 -7.152 4.414 1 97.81 109 LEU A CA 1
ATOM 901 C C . LEU A 1 109 ? 13.766 -6.816 5.805 1 97.81 109 LEU A C 1
ATOM 903 O O . LEU A 1 109 ? 14.438 -7.062 6.805 1 97.81 109 LEU A O 1
ATOM 907 N N . ASP A 1 110 ? 12.547 -6.23 5.887 1 98.44 110 ASP A N 1
ATOM 908 C CA . ASP A 1 110 ? 12.023 -5.734 7.152 1 98.44 110 ASP A CA 1
ATOM 909 C C . ASP A 1 110 ? 10.797 -6.527 7.586 1 98.44 110 ASP A C 1
ATOM 911 O O . ASP A 1 110 ? 10.078 -6.125 8.508 1 98.44 110 ASP A O 1
ATOM 915 N N . GLY A 1 111 ? 10.516 -7.59 6.859 1 98.5 111 GLY A N 1
ATOM 916 C CA . GLY A 1 111 ? 9.477 -8.508 7.289 1 98.5 111 GLY A CA 1
ATOM 917 C C . GLY A 1 111 ? 8.117 -8.188 6.699 1 98.5 111 GLY A C 1
ATOM 918 O O . GLY A 1 111 ? 7.09 -8.672 7.188 1 98.5 111 GLY A O 1
ATOM 919 N N . HIS A 1 112 ? 8.047 -7.344 5.719 1 98.88 112 HIS A N 1
ATOM 920 C CA . HIS A 1 112 ? 6.805 -7.156 4.977 1 98.88 112 HIS A CA 1
ATOM 921 C C . HIS A 1 112 ? 6.582 -8.281 3.975 1 98.88 112 HIS A C 1
ATOM 923 O O . HIS A 1 112 ? 7.52 -8.703 3.289 1 98.88 112 HIS A O 1
ATOM 929 N N . ILE A 1 113 ? 5.34 -8.742 3.885 1 98.88 113 ILE A N 1
ATOM 930 C CA . ILE A 1 113 ? 5.047 -9.805 2.93 1 98.88 113 ILE A CA 1
ATOM 931 C C . ILE A 1 113 ? 4.977 -9.227 1.519 1 98.88 113 ILE A C 1
ATOM 933 O O . ILE A 1 113 ? 4.387 -8.164 1.306 1 98.88 113 ILE A O 1
ATOM 937 N N . ILE A 1 114 ? 5.586 -9.883 0.596 1 98.88 114 ILE A N 1
ATOM 938 C CA . ILE A 1 114 ? 5.492 -9.602 -0.834 1 98.88 114 ILE A CA 1
ATOM 939 C C . ILE A 1 114 ? 4.895 -10.805 -1.556 1 98.88 114 ILE A C 1
ATOM 941 O O . ILE A 1 114 ? 5.266 -11.953 -1.284 1 98.88 114 ILE A O 1
ATOM 945 N N . GLU A 1 115 ? 3.943 -10.578 -2.352 1 98.94 115 GLU A N 1
ATOM 946 C CA . GLU A 1 115 ? 3.463 -11.586 -3.293 1 98.94 115 GLU A CA 1
ATOM 947 C C . GLU A 1 115 ? 3.85 -11.227 -4.727 1 98.94 115 GLU A C 1
ATOM 949 O O . GLU A 1 115 ? 3.6 -10.109 -5.184 1 98.94 115 GLU A O 1
ATOM 954 N N . VAL A 1 116 ? 4.434 -12.125 -5.406 1 98.81 116 VAL A N 1
ATOM 955 C CA . VAL A 1 116 ? 4.652 -11.992 -6.84 1 98.81 116 VAL A CA 1
ATOM 956 C C . VAL A 1 116 ? 3.885 -13.078 -7.59 1 98.81 116 VAL A C 1
ATOM 958 O O . VAL A 1 116 ? 4.062 -14.266 -7.316 1 98.81 116 VAL A O 1
ATOM 961 N N . GLY A 1 117 ? 3.045 -12.656 -8.445 1 98.75 117 GLY A N 1
ATOM 962 C CA . GLY A 1 117 ? 2.277 -13.586 -9.258 1 98.75 117 GLY A CA 1
ATOM 963 C C . GLY A 1 117 ? 2.564 -13.453 -10.742 1 98.75 117 GLY A C 1
ATOM 964 O O . GLY A 1 117 ? 3.129 -12.453 -11.188 1 98.75 117 GLY A O 1
ATOM 965 N N . GLU A 1 118 ? 2.135 -14.523 -11.469 1 98.44 118 GLU A N 1
ATOM 966 C CA . GLU A 1 118 ? 2.109 -14.414 -12.922 1 98.44 118 GLU A CA 1
ATOM 967 C C . GLU A 1 118 ? 1.192 -13.281 -13.375 1 98.44 118 GLU A C 1
ATOM 969 O O . GLU A 1 118 ? 0.111 -13.086 -12.812 1 98.44 118 GLU A O 1
ATOM 974 N N . ASP A 1 119 ? 1.764 -12.555 -14.328 1 97.56 119 ASP A N 1
ATOM 975 C CA . ASP A 1 119 ? 0.881 -11.609 -15 1 97.56 119 ASP A CA 1
ATOM 976 C C . ASP A 1 119 ? -0.328 -12.32 -15.602 1 97.56 119 ASP A C 1
ATOM 978 O O . ASP A 1 119 ? -0.189 -13.383 -16.203 1 97.56 119 ASP A O 1
ATOM 982 N N . MET A 1 120 ? -1.448 -11.719 -15.5 1 96.12 120 MET A N 1
ATOM 983 C CA . MET A 1 120 ? -2.674 -12.406 -15.898 1 96.12 120 MET A CA 1
ATOM 984 C C . MET A 1 120 ? -2.684 -12.688 -17.391 1 96.12 120 MET A C 1
ATOM 986 O O . MET A 1 120 ? -3.219 -13.703 -17.844 1 96.12 120 MET A O 1
ATOM 990 N N . LYS A 1 121 ? -2.141 -11.773 -18.141 1 97.06 121 LYS A N 1
ATOM 991 C CA . LYS A 1 121 ? -2.012 -12.023 -19.578 1 97.06 121 LYS A CA 1
ATOM 992 C C . LYS A 1 121 ? -1.23 -13.305 -19.844 1 97.06 121 LYS A C 1
ATOM 994 O O . LYS A 1 121 ? -1.576 -14.078 -20.75 1 97.06 121 LYS A O 1
ATOM 999 N N . MET A 1 122 ? -0.264 -13.5 -19.078 1 97.75 122 MET A N 1
ATOM 1000 C CA . MET A 1 122 ? 0.587 -14.68 -19.25 1 97.75 122 MET A CA 1
ATOM 1001 C C . MET A 1 122 ? -0.133 -15.945 -18.812 1 97.75 122 MET A C 1
ATOM 1003 O O . MET A 1 122 ? 0.097 -17.016 -19.359 1 97.75 122 MET A O 1
ATOM 1007 N N . VAL A 1 123 ? -1.01 -15.836 -17.812 1 98.12 123 VAL A N 1
ATOM 1008 C CA . VAL A 1 123 ? -1.823 -16.969 -17.406 1 98.12 123 VAL A CA 1
ATOM 1009 C C . VAL A 1 123 ? -2.729 -17.406 -18.547 1 98.12 123 VAL A C 1
ATOM 1011 O O . VAL A 1 123 ? -2.811 -18.594 -18.875 1 98.12 123 VAL A O 1
ATOM 1014 N N . ILE A 1 124 ? -3.387 -16.438 -19.125 1 98.06 124 ILE A N 1
ATOM 1015 C CA . ILE A 1 124 ? -4.273 -16.703 -20.25 1 98.06 124 ILE A CA 1
ATOM 1016 C C . ILE A 1 124 ? -3.482 -17.359 -21.375 1 98.06 124 ILE A C 1
ATOM 1018 O O . ILE A 1 124 ? -3.898 -18.391 -21.922 1 98.06 124 ILE A O 1
ATOM 1022 N N . LYS A 1 125 ? -2.371 -16.797 -21.719 1 97.81 125 LYS A N 1
ATOM 1023 C CA . LYS A 1 125 ? -1.538 -17.328 -22.797 1 97.81 125 LYS A CA 1
ATOM 1024 C C . LYS A 1 125 ? -1.094 -18.75 -22.5 1 97.81 125 LYS A C 1
ATOM 1026 O O . LYS A 1 125 ? -1.042 -19.594 -23.406 1 97.81 125 LYS A O 1
ATOM 1031 N N . ARG A 1 126 ? -0.737 -18.969 -21.25 1 97.44 126 ARG A N 1
ATOM 1032 C CA . ARG A 1 126 ? -0.326 -20.312 -20.844 1 97.44 126 ARG A CA 1
ATOM 1033 C C . ARG A 1 126 ? -1.451 -21.312 -21.062 1 97.44 126 ARG A C 1
ATOM 1035 O O . ARG A 1 126 ? -1.22 -22.422 -21.562 1 97.44 126 ARG A O 1
ATOM 1042 N N . PHE A 1 127 ? -2.672 -20.922 -20.719 1 98 127 PHE A N 1
ATOM 1043 C CA . PHE A 1 127 ? -3.818 -21.797 -20.906 1 98 127 PHE A CA 1
ATOM 1044 C C . PHE A 1 127 ? -4.09 -22.016 -22.391 1 98 127 PHE A C 1
ATOM 1046 O O . PHE A 1 127 ? -4.324 -23.141 -22.828 1 98 127 PHE A O 1
ATOM 1053 N N . LEU A 1 128 ? -4.043 -20.969 -23.172 1 97.88 128 LEU A N 1
ATOM 1054 C CA . LEU A 1 128 ? -4.254 -21.094 -24.609 1 97.88 128 LEU A CA 1
ATOM 1055 C C . LEU A 1 128 ? -3.189 -21.984 -25.25 1 97.88 128 LEU A C 1
ATOM 1057 O O . LEU A 1 128 ? -3.502 -22.812 -26.109 1 97.88 128 LEU A O 1
ATOM 1061 N N . ALA A 1 129 ? -2.023 -21.812 -24.859 1 97.94 129 ALA A N 1
ATOM 1062 C CA . ALA A 1 129 ? -0.908 -22.594 -25.391 1 97.94 129 ALA A CA 1
ATOM 1063 C C . ALA A 1 129 ? -1.058 -24.078 -25.031 1 97.94 129 ALA A C 1
ATOM 1065 O O . ALA A 1 129 ? -0.533 -24.938 -25.734 1 97.94 129 ALA A O 1
ATOM 1066 N N . SER A 1 130 ? -1.738 -24.344 -23.953 1 97.69 130 SER A N 1
ATOM 1067 C CA . SER A 1 130 ? -1.94 -25.719 -23.516 1 97.69 130 SER A CA 1
ATOM 1068 C C . SER A 1 130 ? -3.082 -26.375 -24.281 1 97.69 130 SER A C 1
ATOM 1070 O O . SER A 1 130 ? -3.369 -27.562 -24.078 1 97.69 130 SER A O 1
ATOM 1072 N N . GLY A 1 131 ? -3.832 -25.547 -25.125 1 97.88 131 GLY A N 1
ATOM 1073 C CA . GLY A 1 131 ? -4.852 -26.109 -25.984 1 97.88 131 GLY A CA 1
ATOM 1074 C C . GLY A 1 131 ? -6.262 -25.703 -25.594 1 97.88 131 GLY A C 1
ATOM 1075 O O . GLY A 1 131 ? -7.227 -26.094 -26.266 1 97.88 131 GLY A O 1
ATOM 1076 N N . MET A 1 132 ? -6.418 -24.922 -24.578 1 98.12 132 MET A N 1
ATOM 1077 C CA . MET A 1 132 ? -7.746 -24.484 -24.156 1 98.12 132 MET A CA 1
ATOM 1078 C C . MET A 1 132 ? -8.289 -23.422 -25.109 1 98.12 132 MET A C 1
ATOM 1080 O O . MET A 1 132 ? -7.527 -22.594 -25.625 1 98.12 132 MET A O 1
ATOM 1084 N N . THR A 1 133 ? -9.547 -23.484 -25.328 1 98.12 133 THR A N 1
ATOM 1085 C CA . THR A 1 133 ? -10.219 -22.375 -26.016 1 98.12 133 THR A CA 1
ATOM 1086 C C . THR A 1 133 ? -10.453 -21.203 -25.062 1 98.12 133 THR A C 1
ATOM 1088 O O . THR A 1 133 ? -10.352 -21.359 -23.844 1 98.12 133 THR A O 1
ATOM 1091 N N . MET A 1 134 ? -10.727 -20.062 -25.641 1 97.56 134 MET A N 1
ATOM 1092 C CA . MET A 1 134 ? -11.008 -18.906 -24.797 1 97.56 134 MET A CA 1
ATOM 1093 C C . MET A 1 134 ? -12.211 -19.156 -23.906 1 97.56 134 MET A C 1
ATOM 1095 O O . MET A 1 134 ? -12.258 -18.688 -22.766 1 97.56 134 MET A O 1
ATOM 1099 N N . GLU A 1 135 ? -13.172 -19.891 -24.359 1 98.31 135 GLU A N 1
ATOM 1100 C CA . GLU A 1 135 ? -14.344 -20.234 -23.562 1 98.31 135 GLU A CA 1
ATOM 1101 C C . GLU A 1 135 ? -13.961 -21.094 -22.359 1 98.31 135 GLU A C 1
ATOM 1103 O O . GLU A 1 135 ? -14.484 -20.906 -21.266 1 98.31 135 GLU A O 1
ATOM 1108 N N . GLU A 1 136 ? -13.086 -22 -22.641 1 98.25 136 GLU A N 1
ATOM 1109 C CA . GLU A 1 136 ? -12.609 -22.859 -21.547 1 98.25 136 GLU A CA 1
ATOM 1110 C C . GLU A 1 136 ? -11.812 -22.047 -20.531 1 98.25 136 GLU A C 1
ATOM 1112 O O . GLU A 1 136 ? -11.93 -22.266 -19.328 1 98.25 136 GLU A O 1
ATOM 1117 N N . VAL A 1 137 ? -10.992 -21.172 -21.016 1 98.25 137 VAL A N 1
ATOM 1118 C CA . VAL A 1 137 ? -10.211 -20.297 -20.141 1 98.25 137 VAL A CA 1
ATOM 1119 C C . VAL A 1 137 ? -11.156 -19.453 -19.281 1 98.25 137 VAL A C 1
ATOM 1121 O O . VAL A 1 137 ? -10.922 -19.25 -18.094 1 98.25 137 VAL A O 1
ATOM 1124 N N . SER A 1 138 ? -12.203 -18.891 -19.906 1 98 138 SER A N 1
ATOM 1125 C CA . SER A 1 138 ? -13.219 -18.094 -19.219 1 98 138 SER A CA 1
ATOM 1126 C C . SER A 1 138 ? -13.82 -18.875 -18.047 1 98 138 SER A C 1
ATOM 1128 O O . SER A 1 138 ? -13.984 -18.328 -16.953 1 98 138 SER A O 1
ATOM 1130 N N . VAL A 1 139 ? -14.078 -20.094 -18.219 1 97.62 139 VAL A N 1
ATOM 1131 C CA . VAL A 1 139 ? -14.641 -20.953 -17.172 1 97.62 139 VAL A CA 1
ATOM 1132 C C . VAL A 1 139 ? -13.602 -21.172 -16.078 1 97.62 139 VAL A C 1
ATOM 1134 O O . VAL A 1 139 ? -13.898 -21.031 -14.891 1 97.62 139 VAL A O 1
ATOM 1137 N N . LYS A 1 140 ? -12.422 -21.469 -16.531 1 96.62 140 LYS A N 1
ATOM 1138 C CA . LYS A 1 140 ? -11.344 -21.766 -15.586 1 96.62 140 LYS A CA 1
ATOM 1139 C C . LYS A 1 140 ? -11.047 -20.562 -14.695 1 96.62 140 LYS A C 1
ATOM 1141 O O . LYS A 1 140 ? -10.836 -20.719 -13.492 1 96.62 140 LYS A O 1
ATOM 1146 N N . MET A 1 141 ? -11.031 -19.438 -15.25 1 95.94 141 MET A N 1
ATOM 1147 C CA . MET A 1 141 ? -10.609 -18.25 -14.516 1 95.94 141 MET A CA 1
ATOM 1148 C C . MET A 1 141 ? -11.805 -17.516 -13.922 1 95.94 141 MET A C 1
ATOM 1150 O O . MET A 1 141 ? -11.648 -16.516 -13.227 1 95.94 141 MET A O 1
ATOM 1154 N N . ASP A 1 142 ? -12.969 -18.047 -14.227 1 93.5 142 ASP A N 1
ATOM 1155 C CA . ASP A 1 142 ? -14.211 -17.406 -13.781 1 93.5 142 ASP A CA 1
ATOM 1156 C C . ASP A 1 142 ? -14.242 -15.938 -14.172 1 93.5 142 ASP A C 1
ATOM 1158 O O . ASP A 1 142 ? -14.422 -15.07 -13.312 1 93.5 142 ASP A O 1
ATOM 1162 N N . ALA A 1 143 ? -14.023 -15.664 -15.398 1 94.25 143 ALA A N 1
ATOM 1163 C CA . ALA A 1 143 ? -14.039 -14.336 -15.992 1 94.25 143 ALA A CA 1
ATOM 1164 C C . ALA A 1 143 ? -14.648 -14.367 -17.391 1 94.25 143 ALA A C 1
ATOM 1166 O O . ALA A 1 143 ? -14.586 -15.391 -18.078 1 94.25 143 ALA A O 1
ATOM 1167 N N . SER A 1 144 ? -15.242 -13.305 -17.797 1 95.88 144 SER A N 1
ATOM 1168 C CA . SER A 1 144 ? -15.875 -13.281 -19.109 1 95.88 144 SER A CA 1
ATOM 1169 C C . SER A 1 144 ? -14.844 -13.336 -20.219 1 95.88 144 SER A C 1
ATOM 1171 O O . SER A 1 144 ? -13.703 -12.891 -20.047 1 95.88 144 SER A O 1
ATOM 1173 N N . VAL A 1 145 ? -15.305 -13.836 -21.297 1 97.56 145 VAL A N 1
ATOM 1174 C CA . VAL A 1 145 ? -14.445 -13.867 -22.484 1 97.56 145 VAL A CA 1
ATOM 1175 C C . VAL A 1 145 ? -14.055 -12.445 -22.875 1 97.56 145 VAL A C 1
ATOM 1177 O O . VAL A 1 145 ? -12.922 -12.195 -23.281 1 97.56 145 VAL A O 1
ATOM 1180 N N . GLU A 1 146 ? -14.945 -11.555 -22.75 1 96.69 146 GLU A N 1
ATOM 1181 C CA . GLU A 1 146 ? -14.695 -10.148 -23.078 1 96.69 146 GLU A CA 1
ATOM 1182 C C . GLU A 1 146 ? -13.578 -9.57 -22.203 1 96.69 146 GLU A C 1
ATOM 1184 O O . GLU A 1 146 ? -12.656 -8.938 -22.719 1 96.69 146 GLU A O 1
ATOM 1189 N N . ASP A 1 147 ? -13.625 -9.789 -20.969 1 94.31 147 ASP A N 1
ATOM 1190 C CA . ASP A 1 147 ? -12.609 -9.289 -20.047 1 94.31 147 ASP A CA 1
ATOM 1191 C C . ASP A 1 147 ? -11.25 -9.906 -20.328 1 94.31 147 ASP A C 1
ATOM 1193 O O . ASP A 1 147 ? -10.227 -9.219 -20.297 1 94.31 147 ASP A O 1
ATOM 1197 N N . LEU A 1 148 ? -11.305 -11.172 -20.578 1 96.69 148 LEU A N 1
ATOM 1198 C CA . LEU A 1 148 ? -10.062 -11.883 -20.859 1 96.69 148 LEU A CA 1
ATOM 1199 C C . LEU A 1 148 ? -9.422 -11.375 -22.141 1 96.69 148 LEU A C 1
ATOM 1201 O O . LEU A 1 148 ? -8.203 -11.234 -22.234 1 96.69 148 LEU A O 1
ATOM 1205 N N . THR A 1 149 ? -10.219 -11.117 -23.109 1 96.06 149 THR A N 1
ATOM 1206 C CA . THR A 1 149 ? -9.727 -10.578 -24.375 1 96.06 149 THR A CA 1
ATOM 1207 C C . THR A 1 149 ? -9.125 -9.195 -24.172 1 96.06 149 THR A C 1
ATOM 1209 O O . THR A 1 149 ? -8.086 -8.875 -24.766 1 96.06 149 THR A O 1
ATOM 1212 N N . LYS A 1 150 ? -9.742 -8.391 -23.344 1 94.25 150 LYS A N 1
ATOM 1213 C CA . LYS A 1 150 ? -9.203 -7.078 -23.031 1 94.25 150 LYS A CA 1
ATOM 1214 C C . LYS A 1 150 ? -7.832 -7.195 -22.359 1 94.25 150 LYS A C 1
ATOM 1216 O O . LYS A 1 150 ? -6.914 -6.438 -22.688 1 94.25 150 LYS A O 1
ATOM 1221 N N . LEU A 1 151 ? -7.695 -8.141 -21.5 1 92.75 151 LEU A N 1
ATOM 1222 C CA . LEU A 1 151 ? -6.438 -8.367 -20.797 1 92.75 151 LEU A CA 1
ATOM 1223 C C . LEU A 1 151 ? -5.355 -8.836 -21.75 1 92.75 151 LEU A C 1
ATOM 1225 O O . LEU A 1 151 ? -4.203 -8.406 -21.656 1 92.75 151 LEU A O 1
ATOM 1229 N N . LEU A 1 152 ? -5.742 -9.68 -22.609 1 94.12 152 LEU A N 1
ATOM 1230 C CA . LEU A 1 152 ? -4.797 -10.234 -23.562 1 94.12 152 LEU A CA 1
ATOM 1231 C C . LEU A 1 152 ? -4.254 -9.141 -24.484 1 94.12 152 LEU A C 1
ATOM 1233 O O . LEU A 1 152 ? -3.102 -9.203 -24.922 1 94.12 152 LEU A O 1
ATOM 1237 N N . ASN A 1 153 ? -5.051 -8.094 -24.75 1 91.38 153 ASN A N 1
ATOM 1238 C CA . ASN A 1 153 ? -4.68 -7.051 -25.703 1 91.38 153 ASN A CA 1
ATOM 1239 C C . ASN A 1 153 ? -4.129 -5.816 -24.984 1 91.38 153 ASN A C 1
ATOM 1241 O O . ASN A 1 153 ? -3.867 -4.793 -25.625 1 91.38 153 ASN A O 1
ATOM 1245 N N . SER A 1 154 ? -4.039 -5.805 -23.719 1 84.06 154 SER A N 1
ATOM 1246 C CA . SER A 1 154 ? -3.533 -4.676 -22.953 1 84.06 154 SER A CA 1
ATOM 1247 C C . SER A 1 154 ? -2.01 -4.625 -22.984 1 84.06 154 SER A C 1
ATOM 1249 O O . SER A 1 154 ? -1.353 -5.648 -23.172 1 84.06 154 SER A O 1
ATOM 1251 N N . MET B 1 1 ? 7.922 -6.02 -14.453 1 94.62 1 MET B N 1
ATOM 1252 C CA . MET B 1 1 ? 7.344 -6.082 -13.117 1 94.62 1 MET B CA 1
ATOM 1253 C C . MET B 1 1 ? 6.297 -4.992 -12.922 1 94.62 1 MET B C 1
ATOM 1255 O O . MET B 1 1 ? 6.527 -3.834 -13.273 1 94.62 1 MET B O 1
ATOM 1259 N N . LYS B 1 2 ? 5.176 -5.422 -12.453 1 96 2 LYS B N 1
ATOM 1260 C CA . LYS B 1 2 ? 4.09 -4.477 -12.211 1 96 2 LYS B CA 1
ATOM 1261 C C . LYS B 1 2 ? 3.631 -4.527 -10.758 1 96 2 LYS B C 1
ATOM 1263 O O . LYS B 1 2 ? 3.297 -5.598 -10.242 1 96 2 LYS B O 1
ATOM 1268 N N . HIS B 1 3 ? 3.695 -3.371 -10.094 1 98.06 3 HIS B N 1
ATOM 1269 C CA . HIS B 1 3 ? 3.039 -3.273 -8.797 1 98.06 3 HIS B CA 1
ATOM 1270 C C . HIS B 1 3 ? 1.521 -3.252 -8.945 1 98.06 3 HIS B C 1
ATOM 1272 O O . HIS B 1 3 ? 0.973 -2.385 -9.625 1 98.06 3 HIS B O 1
ATOM 1278 N N . VAL B 1 4 ? 0.829 -4.129 -8.312 1 97.69 4 VAL B N 1
ATOM 1279 C CA . VAL B 1 4 ? -0.604 -4.309 -8.523 1 97.69 4 VAL B CA 1
ATOM 1280 C C . VAL B 1 4 ? -1.383 -3.584 -7.434 1 97.69 4 VAL B C 1
ATOM 1282 O O . VAL B 1 4 ? -2.264 -2.773 -7.723 1 97.69 4 VAL B O 1
ATOM 1285 N N . CYS B 1 5 ? -1.058 -3.885 -6.211 1 98.31 5 CYS B N 1
ATOM 1286 C CA . CYS B 1 5 ? -1.798 -3.277 -5.109 1 98.31 5 CYS B CA 1
ATOM 1287 C C . CYS B 1 5 ? -1.078 -3.498 -3.781 1 98.31 5 CYS B C 1
ATOM 1289 O O . CYS B 1 5 ? -0.098 -4.242 -3.719 1 98.31 5 CYS B O 1
ATOM 1291 N N . MET B 1 6 ? -1.523 -2.742 -2.855 1 98.56 6 MET B N 1
ATOM 1292 C CA . MET B 1 6 ? -1.322 -3.07 -1.446 1 98.56 6 MET B CA 1
ATOM 1293 C C . MET B 1 6 ? -2.566 -3.725 -0.856 1 98.56 6 MET B C 1
ATOM 1295 O O . MET B 1 6 ? -3.648 -3.137 -0.868 1 98.56 6 MET B O 1
ATOM 1299 N N . LEU B 1 7 ? -2.363 -4.887 -0.391 1 98.88 7 LEU B N 1
ATOM 1300 C CA . LEU B 1 7 ? -3.461 -5.66 0.177 1 98.88 7 LEU B CA 1
ATOM 1301 C C . LEU B 1 7 ? -3.375 -5.691 1.699 1 98.88 7 LEU B C 1
ATOM 1303 O O . LEU B 1 7 ? -2.35 -6.086 2.26 1 98.88 7 LEU B O 1
ATOM 1307 N N . ILE B 1 8 ? -4.445 -5.293 2.338 1 98.94 8 ILE B N 1
ATOM 1308 C CA . ILE B 1 8 ? -4.398 -5.273 3.797 1 98.94 8 ILE B CA 1
ATOM 1309 C C . ILE B 1 8 ? -5.445 -6.234 4.355 1 98.94 8 ILE B C 1
ATOM 1311 O O . ILE B 1 8 ? -6.512 -6.414 3.762 1 98.94 8 ILE B O 1
ATOM 1315 N N . SER B 1 9 ? -5.113 -6.82 5.496 1 98.94 9 SER B N 1
ATOM 1316 C CA . SER B 1 9 ? -5.992 -7.742 6.211 1 98.94 9 SER B CA 1
ATOM 1317 C C . SER B 1 9 ? -7.117 -6.996 6.926 1 98.94 9 SER B C 1
ATOM 1319 O O . SER B 1 9 ? -6.871 -6 7.609 1 98.94 9 SER B O 1
ATOM 1321 N N . VAL B 1 10 ? -8.281 -7.449 6.75 1 98.88 10 VAL B N 1
ATOM 1322 C CA . VAL B 1 10 ? -9.414 -6.887 7.484 1 98.88 10 VAL B CA 1
ATOM 1323 C C . VAL B 1 10 ? -10.234 -8.008 8.109 1 98.88 10 VAL B C 1
ATOM 1325 O O . VAL B 1 10 ? -10.273 -9.125 7.586 1 98.88 10 VAL B O 1
ATOM 1328 N N . ALA B 1 11 ? -10.883 -7.777 9.188 1 98.62 11 ALA B N 1
ATOM 1329 C CA . ALA B 1 11 ? -11.672 -8.781 9.906 1 98.62 11 ALA B CA 1
ATOM 1330 C C . ALA B 1 11 ? -13.047 -8.953 9.273 1 98.62 11 ALA B C 1
ATOM 1332 O O . ALA B 1 11 ? -13.586 -10.062 9.234 1 98.62 11 ALA B O 1
ATOM 1333 N N . ASP B 1 12 ? -13.656 -7.891 8.867 1 98.69 12 ASP B N 1
ATOM 1334 C CA . ASP B 1 12 ? -14.977 -7.84 8.242 1 98.69 12 ASP B CA 1
ATOM 1335 C C . ASP B 1 12 ? -14.945 -7.027 6.949 1 98.69 12 ASP B C 1
ATOM 1337 O O . ASP B 1 12 ? -14.891 -5.797 6.988 1 98.69 12 ASP B O 1
ATOM 1341 N N . ILE B 1 13 ? -15.102 -7.758 5.812 1 98.81 13 ILE B N 1
ATOM 1342 C CA . ILE B 1 13 ? -14.891 -7.168 4.492 1 98.81 13 ILE B CA 1
ATOM 1343 C C . ILE B 1 13 ? -15.93 -6.078 4.242 1 98.81 13 ILE B C 1
ATOM 1345 O O . ILE B 1 13 ? -15.609 -5.027 3.686 1 98.81 13 ILE B O 1
ATOM 1349 N N . ASN B 1 14 ? -17.125 -6.242 4.629 1 98.56 14 ASN B N 1
ATOM 1350 C CA . ASN B 1 14 ? -18.188 -5.277 4.387 1 98.56 14 ASN B CA 1
ATOM 1351 C C . ASN B 1 14 ? -18.016 -4.02 5.238 1 98.56 14 ASN B C 1
ATOM 1353 O O . ASN B 1 14 ? -18.203 -2.904 4.754 1 98.56 14 ASN B O 1
ATOM 1357 N N . ALA B 1 15 ? -17.688 -4.188 6.504 1 98.31 15 ALA B N 1
ATOM 1358 C CA . ALA B 1 15 ? -17.438 -3.043 7.383 1 98.31 15 ALA B CA 1
ATOM 1359 C C . ALA B 1 15 ? -16.25 -2.215 6.891 1 98.31 15 ALA B C 1
ATOM 1361 O O . ALA B 1 15 ? -16.328 -0.984 6.863 1 98.31 15 ALA B O 1
ATOM 1362 N N . ALA B 1 16 ? -15.219 -2.9 6.492 1 98.62 16 ALA B N 1
ATOM 1363 C CA . ALA B 1 16 ? -14.031 -2.209 6.012 1 98.62 16 ALA B CA 1
ATOM 1364 C C . ALA B 1 16 ? -14.32 -1.459 4.715 1 98.62 16 ALA B C 1
ATOM 1366 O O . ALA B 1 16 ? -13.93 -0.298 4.562 1 98.62 16 ALA B O 1
ATOM 1367 N N . ARG B 1 17 ? -14.977 -2.17 3.84 1 98.62 17 ARG B N 1
ATOM 1368 C CA . ARG B 1 17 ? -15.375 -1.521 2.594 1 98.62 17 ARG B CA 1
ATOM 1369 C C . ARG B 1 17 ? -16.141 -0.23 2.869 1 98.62 17 ARG B C 1
ATOM 1371 O O . ARG B 1 17 ? -15.805 0.822 2.316 1 98.62 17 ARG B O 1
ATOM 1378 N N . LYS B 1 18 ? -17.141 -0.322 3.637 1 98.12 18 LYS B N 1
ATOM 1379 C CA . LYS B 1 18 ? -17.984 0.827 3.969 1 98.12 18 LYS B CA 1
ATOM 1380 C C . LYS B 1 18 ? -17.156 1.952 4.586 1 98.12 18 LYS B C 1
ATOM 1382 O O . LYS B 1 18 ? -17.344 3.125 4.258 1 98.12 18 LYS B O 1
ATOM 1387 N N . PHE B 1 19 ? -16.281 1.585 5.469 1 98 19 PHE B N 1
ATOM 1388 C CA . PHE B 1 19 ? -15.414 2.549 6.125 1 98 19 PHE B CA 1
ATOM 1389 C C . PHE B 1 19 ? -14.617 3.35 5.098 1 98 19 PHE B C 1
ATOM 1391 O O . PHE B 1 19 ? -14.617 4.582 5.133 1 98 19 PHE B O 1
ATOM 1398 N N . TYR B 1 20 ? -13.953 2.699 4.145 1 98.5 20 TYR B N 1
ATOM 1399 C CA . TYR B 1 20 ? -13.094 3.355 3.168 1 98.5 20 TYR B CA 1
ATOM 1400 C C . TYR B 1 20 ? -13.914 4.109 2.129 1 98.5 20 TYR B C 1
ATOM 1402 O O . TYR B 1 20 ? -13.5 5.172 1.654 1 98.5 20 TYR B O 1
ATOM 1410 N N . GLU B 1 21 ? -15.039 3.572 1.769 1 98.19 21 GLU B N 1
ATOM 1411 C CA . GLU B 1 21 ? -15.914 4.285 0.841 1 98.19 21 GLU B CA 1
ATOM 1412 C C . GLU B 1 21 ? -16.484 5.551 1.479 1 98.19 21 GLU B C 1
ATOM 1414 O O . GLU B 1 21 ? -16.469 6.621 0.867 1 98.19 21 GLU B O 1
ATOM 1419 N N . ASP B 1 22 ? -16.953 5.473 2.684 1 96.88 22 ASP B N 1
ATOM 1420 C CA . ASP B 1 22 ? -17.625 6.59 3.336 1 96.88 22 ASP B CA 1
ATOM 1421 C C . ASP B 1 22 ? -16.625 7.688 3.713 1 96.88 22 ASP B C 1
ATOM 1423 O O . ASP B 1 22 ? -16.891 8.875 3.502 1 96.88 22 ASP B O 1
ATOM 1427 N N . LEU B 1 23 ? -15.531 7.266 4.238 1 96.81 23 LEU B N 1
ATOM 1428 C CA . LEU B 1 23 ? -14.609 8.258 4.781 1 96.81 23 LEU B CA 1
ATOM 1429 C C . LEU B 1 23 ? -13.727 8.836 3.682 1 96.81 23 LEU B C 1
ATOM 1431 O O . LEU B 1 23 ? -13.375 10.016 3.721 1 96.81 23 LEU B O 1
ATOM 1435 N N . PHE B 1 24 ? -13.398 7.988 2.67 1 97.69 24 PHE B N 1
ATOM 1436 C CA . PHE B 1 24 ? -12.383 8.43 1.724 1 97.69 24 PHE B CA 1
ATOM 1437 C C . PHE B 1 24 ? -12.953 8.492 0.31 1 97.69 24 PHE B C 1
ATOM 1439 O O . PHE B 1 24 ? -12.289 8.984 -0.609 1 97.69 24 PHE B O 1
ATOM 1446 N N . GLY B 1 25 ? -14.117 8 0.108 1 97.44 25 GLY B N 1
ATOM 1447 C CA . GLY B 1 25 ? -14.734 8.016 -1.211 1 97.44 25 GLY B CA 1
ATOM 1448 C C . GLY B 1 25 ? -14.047 7.09 -2.199 1 97.44 25 GLY B C 1
ATOM 1449 O O . GLY B 1 25 ? -14.047 7.355 -3.404 1 97.44 25 GLY B O 1
ATOM 1450 N N . LEU B 1 26 ? -13.453 6.07 -1.711 1 98.25 26 LEU B N 1
ATOM 1451 C CA . LEU B 1 26 ? -12.75 5.168 -2.613 1 98.25 26 LEU B CA 1
ATOM 1452 C C . LEU B 1 26 ? -13.734 4.426 -3.514 1 98.25 26 LEU B C 1
ATOM 1454 O O . LEU B 1 26 ? -14.812 4.031 -3.068 1 98.25 26 LEU B O 1
ATOM 1458 N N . GLU B 1 27 ? -13.305 4.246 -4.73 1 98.12 27 GLU B N 1
ATOM 1459 C CA . GLU B 1 27 ? -14.125 3.551 -5.719 1 98.12 27 GLU B CA 1
ATOM 1460 C C . GLU B 1 27 ? -13.695 2.096 -5.867 1 98.12 27 GLU B C 1
ATOM 1462 O O . GLU B 1 27 ? -12.508 1.809 -6.051 1 98.12 27 GLU B O 1
ATOM 1467 N N . VAL B 1 28 ? -14.703 1.244 -5.828 1 97.62 28 VAL B N 1
ATOM 1468 C CA . VAL B 1 28 ? -14.43 -0.179 -5.996 1 97.62 28 VAL B CA 1
ATOM 1469 C C . VAL B 1 28 ? -14.133 -0.479 -7.465 1 97.62 28 VAL B C 1
ATOM 1471 O O . VAL B 1 28 ? -14.883 -0.061 -8.352 1 97.62 28 VAL B O 1
ATOM 1474 N N . PHE B 1 29 ? -13.07 -1.111 -7.66 1 96.19 29 PHE B N 1
ATOM 1475 C CA . PHE B 1 29 ? -12.68 -1.595 -8.977 1 96.19 29 PHE B CA 1
ATOM 1476 C C . PHE B 1 29 ? -13.18 -3.016 -9.203 1 96.19 29 PHE B C 1
ATOM 1478 O O . PHE B 1 29 ? -13.773 -3.312 -10.242 1 96.19 29 PHE B O 1
ATOM 1485 N N . GLN B 1 30 ? -12.961 -3.904 -8.242 1 94.75 30 GLN B N 1
ATOM 1486 C CA . GLN B 1 30 ? -13.391 -5.297 -8.289 1 94.75 30 GLN B CA 1
ATOM 1487 C C . GLN B 1 30 ? -13.844 -5.781 -6.91 1 94.75 30 GLN B C 1
ATOM 1489 O O . GLN B 1 30 ? -13.25 -5.41 -5.895 1 94.75 30 GLN B O 1
ATOM 1494 N N . ASP B 1 31 ? -14.852 -6.594 -6.91 1 96.69 31 ASP B N 1
ATOM 1495 C CA . ASP B 1 31 ? -15.406 -7.211 -5.707 1 96.69 31 ASP B CA 1
ATOM 1496 C C . ASP B 1 31 ? -15.453 -8.727 -5.844 1 96.69 31 ASP B C 1
ATOM 1498 O O . ASP B 1 31 ? -16.297 -9.266 -6.566 1 96.69 31 ASP B O 1
ATOM 1502 N N . TYR B 1 32 ? -14.633 -9.422 -5.094 1 93.25 32 TYR B N 1
ATOM 1503 C CA . TYR B 1 32 ? -14.578 -10.883 -5.137 1 93.25 32 TYR B CA 1
ATOM 1504 C C . TYR B 1 32 ? -15.094 -11.484 -3.836 1 93.25 32 TYR B C 1
ATOM 1506 O O . TYR B 1 32 ? -14.688 -12.578 -3.445 1 93.25 32 TYR B O 1
ATOM 1514 N N . GLY B 1 33 ? -15.867 -10.695 -3.148 1 96.12 33 GLY B N 1
ATOM 1515 C CA . GLY B 1 33 ? -16.438 -11.133 -1.885 1 96.12 33 GLY B CA 1
ATOM 1516 C C . GLY B 1 33 ? -15.516 -10.891 -0.701 1 96.12 33 GLY B C 1
ATOM 1517 O O . GLY B 1 33 ? -15.617 -9.859 -0.036 1 96.12 33 GLY B O 1
ATOM 1518 N N . LYS B 1 34 ? -14.57 -11.82 -0.519 1 97.5 34 LYS B N 1
ATOM 1519 C CA . LYS B 1 34 ? -13.656 -11.672 0.609 1 97.5 34 LYS B CA 1
ATOM 1520 C C . LYS B 1 34 ? -12.453 -10.812 0.229 1 97.5 34 LYS B C 1
ATOM 1522 O O . LYS B 1 34 ? -11.578 -10.562 1.06 1 97.5 34 LYS B O 1
ATOM 1527 N N . ASN B 1 35 ? -12.438 -10.438 -0.96 1 98.06 35 ASN B N 1
ATOM 1528 C CA . ASN B 1 35 ? -11.398 -9.578 -1.515 1 98.06 35 ASN B CA 1
ATOM 1529 C C . ASN B 1 35 ? -12 -8.414 -2.295 1 98.06 35 ASN B C 1
ATOM 1531 O O . ASN B 1 35 ? -12.781 -8.617 -3.227 1 98.06 35 ASN B O 1
ATOM 1535 N N . ILE B 1 36 ? -11.648 -7.203 -1.923 1 98.5 36 ILE B N 1
ATOM 1536 C CA . ILE B 1 36 ? -12.141 -6.004 -2.596 1 98.5 36 ILE B CA 1
ATOM 1537 C C . ILE B 1 36 ? -10.969 -5.121 -3.008 1 98.5 36 ILE B C 1
ATOM 1539 O O . ILE B 1 36 ? -10.117 -4.789 -2.182 1 98.5 36 ILE B O 1
ATOM 1543 N N . ALA B 1 37 ? -10.922 -4.793 -4.281 1 98.25 37 ALA B N 1
ATOM 1544 C CA . ALA B 1 37 ? -9.898 -3.889 -4.797 1 98.25 37 ALA B CA 1
ATOM 1545 C C . ALA B 1 37 ? -10.484 -2.52 -5.125 1 98.25 37 ALA B C 1
ATOM 1547 O O . ALA B 1 37 ? -11.539 -2.426 -5.758 1 98.25 37 ALA B O 1
ATOM 1548 N N . PHE B 1 38 ? -9.781 -1.488 -4.66 1 98.56 38 PHE B N 1
ATOM 1549 C CA . PHE B 1 38 ? -10.148 -0.125 -5.02 1 98.56 38 PHE B CA 1
ATOM 1550 C C . PHE B 1 38 ? -9.344 0.354 -6.223 1 98.56 38 PHE B C 1
ATOM 1552 O O . PHE B 1 38 ? -8.258 -0.157 -6.492 1 98.56 38 PHE B O 1
ATOM 1559 N N . THR B 1 39 ? -9.812 1.364 -6.918 1 97.62 39 THR B N 1
ATOM 1560 C CA . THR B 1 39 ? -9.18 1.895 -8.117 1 97.62 39 THR B CA 1
ATOM 1561 C C . THR B 1 39 ? -7.828 2.518 -7.793 1 97.62 39 THR B C 1
ATOM 1563 O O . THR B 1 39 ? -6.957 2.611 -8.664 1 97.62 39 THR B O 1
ATOM 1566 N N . CYS B 1 40 ? -7.613 2.836 -6.574 1 97.25 40 CYS B N 1
ATOM 1567 C CA . CYS B 1 40 ? -6.426 3.602 -6.203 1 97.25 40 CYS B CA 1
ATOM 1568 C C . CYS B 1 40 ? -5.258 2.676 -5.887 1 97.25 40 CYS B C 1
ATOM 1570 O O . CYS B 1 40 ? -4.18 3.139 -5.508 1 97.25 40 CYS B O 1
ATOM 1572 N N . GLY B 1 41 ? -5.469 1.364 -5.895 1 97.31 41 GLY B N 1
ATOM 1573 C CA . GLY B 1 41 ? -4.383 0.427 -5.652 1 97.31 41 GLY B CA 1
ATOM 1574 C C . GLY B 1 41 ? -4.387 -0.143 -4.25 1 97.31 41 GLY B C 1
ATOM 1575 O O . GLY B 1 41 ? -3.508 -0.929 -3.889 1 97.31 41 GLY B O 1
ATOM 1576 N N . LEU B 1 42 ? -5.309 0.238 -3.463 1 98.69 42 LEU B N 1
ATOM 1577 C CA . LEU B 1 42 ? -5.555 -0.394 -2.172 1 98.69 42 LEU B CA 1
ATOM 1578 C C . LEU B 1 42 ? -6.543 -1.548 -2.311 1 98.69 42 LEU B C 1
ATOM 1580 O O . LEU B 1 42 ? -7.543 -1.433 -3.025 1 98.69 42 LEU B O 1
ATOM 1584 N N . ALA B 1 43 ? -6.273 -2.631 -1.624 1 98.88 43 ALA B N 1
ATOM 1585 C CA . ALA B 1 43 ? -7.188 -3.771 -1.624 1 98.88 43 ALA B CA 1
ATOM 1586 C C . ALA B 1 43 ? -7.367 -4.332 -0.216 1 98.88 43 ALA B C 1
ATOM 1588 O O . ALA B 1 43 ? -6.477 -4.199 0.629 1 98.88 43 ALA B O 1
ATOM 1589 N N . LEU B 1 44 ? -8.531 -4.891 0.006 1 98.94 44 LEU B N 1
ATOM 1590 C CA . LEU B 1 44 ? -8.914 -5.477 1.287 1 98.94 44 LEU B CA 1
ATOM 1591 C C . LEU B 1 44 ? -9.016 -6.992 1.181 1 98.94 44 LEU B C 1
ATOM 1593 O O . LEU B 1 44 ? -9.484 -7.52 0.169 1 98.94 44 LEU B O 1
ATOM 1597 N N . GLN B 1 45 ? -8.641 -7.695 2.211 1 98.88 45 GLN B N 1
ATOM 1598 C CA . GLN B 1 45 ? -8.75 -9.148 2.252 1 98.88 45 GLN B CA 1
ATOM 1599 C C . GLN B 1 45 ? -9.281 -9.617 3.604 1 98.88 45 GLN B C 1
ATOM 1601 O O . GLN B 1 45 ? -8.648 -9.398 4.637 1 98.88 45 GLN B O 1
ATOM 1606 N N . GLN B 1 46 ? -10.422 -10.203 3.637 1 98.75 46 GLN B N 1
ATOM 1607 C CA . GLN B 1 46 ? -10.844 -11.008 4.777 1 98.75 46 GLN B CA 1
ATOM 1608 C C . GLN B 1 46 ? -10.203 -12.391 4.742 1 98.75 46 GLN B C 1
ATOM 1610 O O . GLN B 1 46 ? -9.938 -12.93 3.67 1 98.75 46 GLN B O 1
ATOM 1615 N N . ASP B 1 47 ? -9.992 -13.031 5.977 1 98.44 47 ASP B N 1
ATOM 1616 C CA . ASP B 1 47 ? -9.32 -14.32 6.102 1 98.44 47 ASP B CA 1
ATOM 1617 C C . ASP B 1 47 ? -7.922 -14.281 5.496 1 98.44 47 ASP B C 1
ATOM 1619 O O . ASP B 1 47 ? -7.562 -15.141 4.691 1 98.44 47 ASP B O 1
ATOM 1623 N N . PHE B 1 48 ? -7.246 -13.219 5.859 1 98.69 48 PHE B N 1
ATOM 1624 C CA . PHE B 1 48 ? -5.898 -13.016 5.336 1 98.69 48 PHE B CA 1
ATOM 1625 C C . PHE B 1 48 ? -4.969 -14.141 5.773 1 98.69 48 PHE B C 1
ATOM 1627 O O . PHE B 1 48 ? -4.074 -14.539 5.027 1 98.69 48 PHE B O 1
ATOM 1634 N N . ASP B 1 49 ? -5.156 -14.672 6.992 1 98.44 49 ASP B N 1
ATOM 1635 C CA . ASP B 1 49 ? -4.379 -15.805 7.496 1 98.44 49 ASP B CA 1
ATOM 1636 C C . ASP B 1 49 ? -4.473 -17 6.551 1 98.44 49 ASP B C 1
ATOM 1638 O O . ASP B 1 49 ? -3.463 -17.641 6.254 1 98.44 49 ASP B O 1
ATOM 1642 N N . TRP B 1 50 ? -5.672 -17.281 6.082 1 97.31 50 TRP B N 1
ATOM 1643 C CA . TRP B 1 50 ? -5.887 -18.344 5.109 1 97.31 50 TRP B CA 1
ATOM 1644 C C . TRP B 1 50 ? -5.16 -18.047 3.803 1 97.31 50 TRP B C 1
ATOM 1646 O O . TRP B 1 50 ? -4.5 -18.922 3.234 1 97.31 50 TRP B O 1
ATOM 1656 N N . LEU B 1 51 ? -5.246 -16.828 3.346 1 97.19 51 LEU B N 1
ATOM 1657 C CA . LEU B 1 51 ? -4.648 -16.438 2.074 1 97.19 51 LEU B CA 1
ATOM 1658 C C . LEU B 1 51 ? -3.145 -16.688 2.078 1 97.19 51 LEU B C 1
ATOM 1660 O O . LEU B 1 51 ? -2.598 -17.203 1.104 1 97.19 51 LEU B O 1
ATOM 1664 N N . VAL B 1 52 ? -2.514 -16.266 3.201 1 97.69 52 VAL B N 1
ATOM 1665 C CA . VAL B 1 52 ? -1.057 -16.344 3.24 1 97.69 52 VAL B CA 1
ATOM 1666 C C . VAL B 1 52 ? -0.618 -17.641 3.902 1 97.69 52 VAL B C 1
ATOM 1668 O O . VAL B 1 52 ? 0.579 -17.875 4.082 1 97.69 52 VAL B O 1
ATOM 1671 N N . ASN B 1 53 ? -1.551 -18.469 4.309 1 97.06 53 ASN B N 1
ATOM 1672 C CA . ASN B 1 53 ? -1.32 -19.766 4.918 1 97.06 53 ASN B CA 1
ATOM 1673 C C . ASN B 1 53 ? -0.509 -19.656 6.203 1 97.06 53 ASN B C 1
ATOM 1675 O O . ASN B 1 53 ? 0.518 -20.312 6.359 1 97.06 53 ASN B O 1
ATOM 1679 N N . LEU B 1 54 ? -0.921 -18.797 7.105 1 98.31 54 LEU B N 1
ATOM 1680 C CA . LEU B 1 54 ? -0.352 -18.625 8.438 1 98.31 54 LEU B CA 1
ATOM 1681 C C . LEU B 1 54 ? -1.426 -18.766 9.508 1 98.31 54 LEU B C 1
ATOM 1683 O O . LEU B 1 54 ? -2.605 -18.516 9.25 1 98.31 54 LEU B O 1
ATOM 1687 N N . PRO B 1 55 ? -1.018 -19.281 10.695 1 98.19 55 PRO B N 1
ATOM 1688 C CA . PRO B 1 55 ? -1.997 -19.281 11.781 1 98.19 55 PRO B CA 1
ATOM 1689 C C . PRO B 1 55 ? -2.547 -17.891 12.094 1 98.19 55 PRO B C 1
ATOM 1691 O O . PRO B 1 55 ? -1.819 -16.906 11.984 1 98.19 55 PRO B O 1
ATOM 1694 N N . LYS B 1 56 ? -3.781 -17.875 12.477 1 97.81 56 LYS B N 1
ATOM 1695 C CA . LYS B 1 56 ? -4.48 -16.625 12.734 1 97.81 56 LYS B CA 1
ATOM 1696 C C . LYS B 1 56 ? -3.719 -15.766 13.75 1 97.81 56 LYS B C 1
ATOM 1698 O O . LYS B 1 56 ? -3.715 -14.539 13.648 1 97.81 56 LYS B O 1
ATOM 1703 N N . GLU B 1 57 ? -3.059 -16.391 14.672 1 97.88 57 GLU B N 1
ATOM 1704 C CA . GLU B 1 57 ? -2.371 -15.688 15.742 1 97.88 57 GLU B CA 1
ATOM 1705 C C . GLU B 1 57 ? -1.145 -14.945 15.219 1 97.88 57 GLU B C 1
ATOM 1707 O O . GLU B 1 57 ? -0.589 -14.086 15.906 1 97.88 57 GLU B O 1
ATOM 1712 N N . LYS B 1 58 ? -0.709 -15.25 14.008 1 98.31 58 LYS B N 1
ATOM 1713 C CA . LYS B 1 58 ? 0.459 -14.617 13.406 1 98.31 58 LYS B CA 1
ATOM 1714 C C . LYS B 1 58 ? 0.068 -13.344 12.656 1 98.31 58 LYS B C 1
ATOM 1716 O O . LYS B 1 58 ? 0.934 -12.57 12.242 1 98.31 58 LYS B O 1
ATOM 1721 N N . ILE B 1 59 ? -1.198 -13.18 12.445 1 98.62 59 ILE B N 1
ATOM 1722 C CA . ILE B 1 59 ? -1.688 -11.93 11.859 1 98.62 59 ILE B CA 1
ATOM 1723 C C . ILE B 1 59 ? -1.863 -10.883 12.953 1 98.62 59 ILE B C 1
ATOM 1725 O O . ILE B 1 59 ? -2.846 -10.906 13.695 1 98.62 59 ILE B O 1
ATOM 1729 N N . LEU B 1 60 ? -0.947 -9.961 13 1 98.56 60 LEU B N 1
ATOM 1730 C CA . LEU B 1 60 ? -0.911 -9.008 14.109 1 98.56 60 LEU B CA 1
ATOM 1731 C C . LEU B 1 60 ? -1.702 -7.75 13.773 1 98.56 60 LEU B C 1
ATOM 1733 O O . LEU B 1 60 ? -1.698 -7.293 12.633 1 98.56 60 LEU B O 1
ATOM 1737 N N . LYS B 1 61 ? -2.4 -7.211 14.695 1 97.38 61 LYS B N 1
ATOM 1738 C CA . LYS B 1 61 ? -3.072 -5.918 14.586 1 97.38 61 LYS B CA 1
ATOM 1739 C C . LYS B 1 61 ? -2.221 -4.805 15.188 1 97.38 61 LYS B C 1
ATOM 1741 O O . LYS B 1 61 ? -1.324 -5.062 15.992 1 97.38 61 LYS B O 1
ATOM 1746 N N . LYS B 1 62 ? -2.492 -3.611 14.727 1 98 62 LYS B N 1
ATOM 1747 C CA . LYS B 1 62 ? -1.796 -2.43 15.227 1 98 62 LYS B CA 1
ATOM 1748 C C . LYS B 1 62 ? -0.283 -2.629 15.203 1 98 62 LYS B C 1
ATOM 1750 O O . LYS B 1 62 ? 0.395 -2.412 16.203 1 98 62 LYS B O 1
ATOM 1755 N N . SER B 1 63 ? 0.163 -3.094 14.031 1 98.62 63 SER B N 1
ATOM 1756 C CA . SER B 1 63 ? 1.579 -3.414 13.891 1 98.62 63 SER B CA 1
ATOM 1757 C C . SER B 1 63 ? 2.42 -2.15 13.742 1 98.62 63 SER B C 1
ATOM 1759 O O . SER B 1 63 ? 3.641 -2.188 13.922 1 98.62 63 SER B O 1
ATOM 1761 N N . ASN B 1 64 ? 1.848 -1.063 13.367 1 98.75 64 ASN B N 1
ATOM 1762 C CA . ASN B 1 64 ? 2.451 0.263 13.297 1 98.75 64 ASN B CA 1
ATOM 1763 C C . ASN B 1 64 ? 3.674 0.274 12.383 1 98.75 64 ASN B C 1
ATOM 1765 O O . ASN B 1 64 ? 4.66 0.955 12.672 1 98.75 64 ASN B O 1
ATOM 1769 N N . ASN B 1 65 ? 3.701 -0.539 11.383 1 98.75 65 ASN B N 1
ATOM 1770 C CA . ASN B 1 65 ? 4.895 -0.615 10.547 1 98.75 65 ASN B CA 1
ATOM 1771 C C . ASN B 1 65 ? 4.609 -0.172 9.117 1 98.75 65 ASN B C 1
ATOM 1773 O O . ASN B 1 65 ? 5.418 -0.405 8.211 1 98.75 65 ASN B O 1
ATOM 1777 N N . ALA B 1 66 ? 3.467 0.34 8.859 1 98.88 66 ALA B N 1
ATOM 1778 C CA . ALA B 1 66 ? 3.051 0.909 7.582 1 98.88 66 ALA B CA 1
ATOM 1779 C C . ALA B 1 66 ? 1.91 1.906 7.773 1 98.88 66 ALA B C 1
ATOM 1781 O O . ALA B 1 66 ? 1.24 1.904 8.805 1 98.88 66 ALA B O 1
ATOM 1782 N N . GLU B 1 67 ? 1.772 2.766 6.844 1 98.88 67 GLU B N 1
ATOM 1783 C CA . GLU B 1 67 ? 0.595 3.629 6.871 1 98.88 67 GLU B CA 1
ATOM 1784 C C . GLU B 1 67 ? 0.056 3.875 5.465 1 98.88 67 GLU B C 1
ATOM 1786 O O . GLU B 1 67 ? 0.82 3.904 4.5 1 98.88 67 GLU B O 1
ATOM 1791 N N . ILE B 1 68 ? -1.229 3.965 5.359 1 98.94 68 ILE B N 1
ATOM 1792 C CA . ILE B 1 68 ? -1.937 4.391 4.16 1 98.94 68 ILE B CA 1
ATOM 1793 C C . ILE B 1 68 ? -2.037 5.914 4.133 1 98.94 68 ILE B C 1
ATOM 1795 O O . ILE B 1 68 ? -2.553 6.523 5.07 1 98.94 68 ILE B O 1
ATOM 1799 N N . VAL B 1 69 ? -1.578 6.512 3.01 1 98.81 69 VAL B N 1
ATOM 1800 C CA . VAL B 1 69 ? -1.437 7.965 3.014 1 98.81 69 VAL B CA 1
ATOM 1801 C C . VAL B 1 69 ? -2.416 8.586 2.02 1 98.81 69 VAL B C 1
ATOM 1803 O O . VAL B 1 69 ? -2.416 8.227 0.838 1 98.81 69 VAL B O 1
ATOM 1806 N N . PHE B 1 70 ? -3.186 9.508 2.508 1 98.75 70 PHE B N 1
ATOM 1807 C CA . PHE B 1 70 ? -4.109 10.289 1.692 1 98.75 70 PHE B CA 1
ATOM 1808 C C . PHE B 1 70 ? -3.814 11.781 1.81 1 98.75 70 PHE B C 1
ATOM 1810 O O . PHE B 1 70 ? -3.225 12.227 2.797 1 98.75 70 PHE B O 1
ATOM 1817 N N . GLU B 1 71 ? -4.234 12.508 0.817 1 98.5 71 GLU B N 1
ATOM 1818 C CA . GLU B 1 71 ? -4.281 13.961 0.867 1 98.5 71 GLU B CA 1
ATOM 1819 C C . GLU B 1 71 ? -5.684 14.484 0.567 1 98.5 71 GLU B C 1
ATOM 1821 O O . GLU B 1 71 ? -6.41 13.891 -0.237 1 98.5 71 GLU B O 1
ATOM 1826 N N . GLU B 1 72 ? -5.977 15.516 1.181 1 98.12 72 GLU B N 1
ATOM 1827 C CA . GLU B 1 72 ? -7.316 16.094 1.122 1 98.12 72 GLU B CA 1
ATOM 1828 C C . GLU B 1 72 ? -7.262 17.594 0.841 1 98.12 72 GLU B C 1
ATOM 1830 O O . GLU B 1 72 ? -6.461 18.312 1.438 1 98.12 72 GLU B O 1
ATOM 1835 N N . GLN B 1 73 ? -8.156 18.016 -0.056 1 97.56 73 GLN B N 1
ATOM 1836 C CA . GLN B 1 73 ? -8.211 19.438 -0.388 1 97.56 73 GLN B CA 1
ATOM 1837 C C . GLN B 1 73 ? -8.906 20.234 0.712 1 97.56 73 GLN B C 1
ATOM 1839 O O . GLN B 1 73 ? -8.508 21.359 1.021 1 97.56 73 GLN B O 1
ATOM 1844 N N . ASP B 1 74 ? -9.922 19.703 1.253 1 98.12 74 ASP B N 1
ATOM 1845 C CA . ASP B 1 74 ? -10.633 20.312 2.373 1 98.12 74 ASP B CA 1
ATOM 1846 C C . ASP B 1 74 ? -10.297 19.609 3.686 1 98.12 74 ASP B C 1
ATOM 1848 O O . ASP B 1 74 ? -11.133 18.906 4.254 1 98.12 74 ASP B O 1
ATOM 1852 N N . PHE B 1 75 ? -9.102 19.906 4.168 1 98.44 75 PHE B N 1
ATOM 1853 C CA . PHE B 1 75 ? -8.562 19.219 5.336 1 98.44 75 PHE B CA 1
ATOM 1854 C C . PHE B 1 75 ? -9.438 19.469 6.559 1 98.44 75 PHE B C 1
ATOM 1856 O O . PHE B 1 75 ? -9.773 18.516 7.285 1 98.44 75 PHE B O 1
ATOM 1863 N N . ASP B 1 76 ? -9.891 20.703 6.793 1 98.12 76 ASP B N 1
ATOM 1864 C CA . ASP B 1 76 ? -10.734 21.031 7.945 1 98.12 76 ASP B CA 1
ATOM 1865 C C . ASP B 1 76 ? -12.086 20.328 7.852 1 98.12 76 ASP B C 1
ATOM 1867 O O . ASP B 1 76 ? -12.625 19.859 8.859 1 98.12 76 ASP B O 1
ATOM 1871 N N . GLY B 1 77 ? -12.594 20.328 6.621 1 98.19 77 GLY B N 1
ATOM 1872 C CA . GLY B 1 77 ? -13.82 19.562 6.422 1 98.19 77 GLY B CA 1
ATOM 1873 C C . GLY B 1 77 ? -13.672 18.094 6.75 1 98.19 77 GLY B C 1
ATOM 1874 O O . GLY B 1 77 ? -14.57 17.484 7.344 1 98.19 77 GLY B O 1
ATOM 1875 N N . PHE B 1 78 ? -12.555 17.531 6.402 1 98.31 78 PHE B N 1
ATOM 1876 C CA . PHE B 1 78 ? -12.297 16.141 6.699 1 98.31 78 PHE B CA 1
ATOM 1877 C C . PHE B 1 78 ? -12.203 15.906 8.203 1 98.31 78 PHE B C 1
ATOM 1879 O O . PHE B 1 78 ? -12.727 14.914 8.719 1 98.31 78 PHE B O 1
ATOM 1886 N N . LEU B 1 79 ? -11.492 16.812 8.906 1 97.75 79 LEU B N 1
ATOM 1887 C CA . LEU B 1 79 ? -11.406 16.703 10.359 1 97.75 79 LEU B CA 1
ATOM 1888 C C . LEU B 1 79 ? -12.797 16.688 10.992 1 97.75 79 LEU B C 1
ATOM 1890 O O . LEU B 1 79 ? -13.047 15.938 11.93 1 97.75 79 LEU B O 1
ATOM 1894 N N . ASN B 1 80 ? -13.633 17.531 10.5 1 97.69 80 ASN B N 1
ATOM 1895 C CA . ASN B 1 80 ? -15 17.562 11 1 97.69 80 ASN B CA 1
ATOM 1896 C C . ASN B 1 80 ? -15.742 16.25 10.727 1 97.69 80 ASN B C 1
ATOM 1898 O O . ASN B 1 80 ? -16.5 15.773 11.57 1 97.69 80 ASN B O 1
ATOM 1902 N N . LYS B 1 81 ? -15.531 15.75 9.562 1 97 81 LYS B N 1
ATOM 1903 C CA . LYS B 1 81 ? -16.125 14.461 9.211 1 97 81 LYS B CA 1
ATOM 1904 C C . LYS B 1 81 ? -15.633 13.359 10.141 1 97 81 LYS B C 1
ATOM 1906 O O . LYS B 1 81 ? -16.406 12.492 10.547 1 97 81 LYS B O 1
ATOM 1911 N N . LEU B 1 82 ? -14.375 13.352 10.477 1 96.62 82 LEU B N 1
ATOM 1912 C CA . LEU B 1 82 ? -13.781 12.344 11.344 1 96.62 82 LEU B CA 1
ATOM 1913 C C . LEU B 1 82 ? -14.438 12.352 12.719 1 96.62 82 LEU B C 1
ATOM 1915 O O . LEU B 1 82 ? -14.57 11.305 13.352 1 96.62 82 LEU B O 1
ATOM 1919 N N . LYS B 1 83 ? -14.852 13.477 13.148 1 95.31 83 LYS B N 1
ATOM 1920 C CA . LYS B 1 83 ? -15.469 13.617 14.461 1 95.31 83 LYS B CA 1
ATOM 1921 C C . LYS B 1 83 ? -16.797 12.867 14.539 1 95.31 83 LYS B C 1
ATOM 1923 O O . LYS B 1 83 ? -17.281 12.562 15.625 1 95.31 83 LYS B O 1
ATOM 1928 N N . GLU B 1 84 ? -17.328 12.625 13.398 1 94.81 84 GLU B N 1
ATOM 1929 C CA . GLU B 1 84 ? -18.594 11.898 13.344 1 94.81 84 GLU B CA 1
ATOM 1930 C C . GLU B 1 84 ? -18.391 10.406 13.57 1 94.81 84 GLU B C 1
ATOM 1932 O O . GLU B 1 84 ? -19.344 9.648 13.719 1 94.81 84 GLU B O 1
ATOM 1937 N N . TYR B 1 85 ? -17.156 9.984 13.648 1 94.31 85 TYR B N 1
ATOM 1938 C CA . TYR B 1 85 ? -16.797 8.594 13.93 1 94.31 85 TYR B CA 1
ATOM 1939 C C . TYR B 1 85 ? -16.188 8.461 15.32 1 94.31 85 TYR B C 1
ATOM 1941 O O . TYR B 1 85 ? -14.961 8.375 15.453 1 94.31 85 TYR B O 1
ATOM 1949 N N . PRO B 1 86 ? -16.984 8.312 16.203 1 91.56 86 PRO B N 1
ATOM 1950 C CA . PRO B 1 86 ? -16.484 8.406 17.578 1 91.56 86 PRO B CA 1
ATOM 1951 C C . PRO B 1 86 ? -15.586 7.223 17.953 1 91.56 86 PRO B C 1
ATOM 1953 O O . PRO B 1 86 ? -14.812 7.312 18.906 1 91.56 86 PRO B O 1
ATOM 1956 N N . ASP B 1 87 ? -15.664 6.203 17.25 1 94.81 87 ASP B N 1
ATOM 1957 C CA . ASP B 1 87 ? -14.906 5.012 17.625 1 94.81 87 ASP B CA 1
ATOM 1958 C C . ASP B 1 87 ? -13.523 5.027 16.984 1 94.81 87 ASP B C 1
ATOM 1960 O O . ASP B 1 87 ? -12.711 4.133 17.234 1 94.81 87 ASP B O 1
ATOM 1964 N N . ILE B 1 88 ? -13.211 6.043 16.25 1 96.12 88 ILE B N 1
ATOM 1965 C CA . ILE B 1 88 ? -11.898 6.152 15.625 1 96.12 88 ILE B CA 1
ATOM 1966 C C . ILE B 1 88 ? -10.844 6.422 16.688 1 96.12 88 ILE B C 1
ATOM 1968 O O . ILE B 1 88 ? -11.031 7.273 17.562 1 96.12 88 ILE B O 1
ATOM 1972 N N . GLU B 1 89 ? -9.828 5.645 16.672 1 97.81 89 GLU B N 1
ATOM 1973 C CA . GLU B 1 89 ? -8.68 5.844 17.547 1 97.81 89 GLU B CA 1
ATOM 1974 C C . GLU B 1 89 ? -7.602 6.684 16.859 1 97.81 89 GLU B C 1
ATOM 1976 O O . GLU B 1 89 ? -7.008 6.25 15.867 1 97.81 89 GLU B O 1
ATOM 1981 N N . TYR B 1 90 ? -7.32 7.816 17.375 1 97.88 90 TYR B N 1
ATOM 1982 C CA . TYR B 1 90 ? -6.336 8.734 16.812 1 97.88 90 TYR B CA 1
ATOM 1983 C C . TYR B 1 90 ? -4.934 8.398 17.297 1 97.88 90 TYR B C 1
ATOM 1985 O O . TYR B 1 90 ? -4.766 7.879 18.406 1 97.88 90 TYR B O 1
ATOM 1993 N N . LEU B 1 91 ? -3.996 8.586 16.453 1 97.19 91 LEU B N 1
ATOM 1994 C CA . LEU B 1 91 ? -2.59 8.578 16.844 1 97.19 91 LEU B CA 1
ATOM 1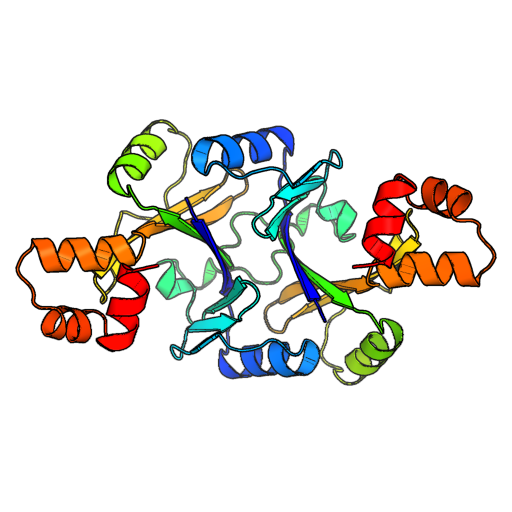995 C C . LEU B 1 91 ? -2.072 10 17.047 1 97.19 91 LEU B C 1
ATOM 1997 O O . LEU B 1 91 ? -1.349 10.531 16.203 1 97.19 91 LEU B O 1
ATOM 2001 N N . GLY B 1 92 ? -2.459 10.695 18.094 1 94.94 92 GLY B N 1
ATOM 2002 C CA . GLY B 1 92 ? -2.1 12.07 18.406 1 94.94 92 GLY B CA 1
ATOM 2003 C C . GLY B 1 92 ? -3.035 13.086 17.781 1 94.94 92 GLY B C 1
ATOM 2004 O O . GLY B 1 92 ? -4.113 12.734 17.297 1 94.94 92 GLY B O 1
ATOM 2005 N N . GLU B 1 93 ? -2.611 14.305 17.844 1 97.19 93 GLU B N 1
ATOM 2006 C CA . GLU B 1 93 ? -3.361 15.438 17.312 1 97.19 93 GLU B CA 1
ATOM 2007 C C . GLU B 1 93 ? -2.875 15.805 15.914 1 97.19 93 GLU B C 1
ATOM 2009 O O . GLU B 1 93 ? -1.969 15.172 15.375 1 97.19 93 GLU B O 1
ATOM 2014 N N . VAL B 1 94 ? -3.607 16.719 15.32 1 98.38 94 VAL B N 1
ATOM 2015 C CA . VAL B 1 94 ? -3.109 17.281 14.078 1 98.38 94 VAL B CA 1
ATOM 2016 C C . VAL B 1 94 ? -1.72 17.875 14.305 1 98.38 94 VAL B C 1
ATOM 2018 O O . VAL B 1 94 ? -1.492 18.594 15.289 1 98.38 94 VAL B O 1
ATOM 2021 N N . ILE B 1 95 ? -0.835 17.562 13.414 1 97.56 95 ILE B N 1
ATOM 2022 C CA . ILE B 1 95 ? 0.485 18.188 13.461 1 97.56 95 ILE B CA 1
ATOM 2023 C C . ILE B 1 95 ? 0.75 18.922 12.156 1 97.56 95 ILE B C 1
ATOM 2025 O O . ILE B 1 95 ? 0.092 18.672 11.148 1 97.56 95 ILE B O 1
ATOM 2029 N N . GLU B 1 96 ? 1.661 19.797 12.234 1 97.19 96 GLU B N 1
ATOM 2030 C CA . GLU B 1 96 ? 2.158 20.484 11.047 1 97.19 96 GLU B CA 1
ATOM 2031 C C . GLU B 1 96 ? 3.625 20.156 10.789 1 97.19 96 GLU B C 1
ATOM 2033 O O . GLU B 1 96 ? 4.48 20.391 11.641 1 97.19 96 GLU B O 1
ATOM 2038 N N . HIS B 1 97 ? 3.881 19.578 9.648 1 95 97 HIS B N 1
ATOM 2039 C CA . HIS B 1 97 ? 5.262 19.281 9.297 1 95 97 HIS B CA 1
ATOM 2040 C C . HIS B 1 97 ? 6.059 20.547 9.039 1 95 97 HIS B C 1
ATOM 2042 O O . HIS B 1 97 ? 5.48 21.641 8.938 1 95 97 HIS B O 1
ATOM 2048 N N . SER B 1 98 ? 7.344 20.359 8.945 1 93 98 SER B N 1
ATOM 2049 C CA . SER B 1 98 ? 8.242 21.5 8.797 1 93 98 SER B CA 1
ATOM 2050 C C . SER B 1 98 ? 7.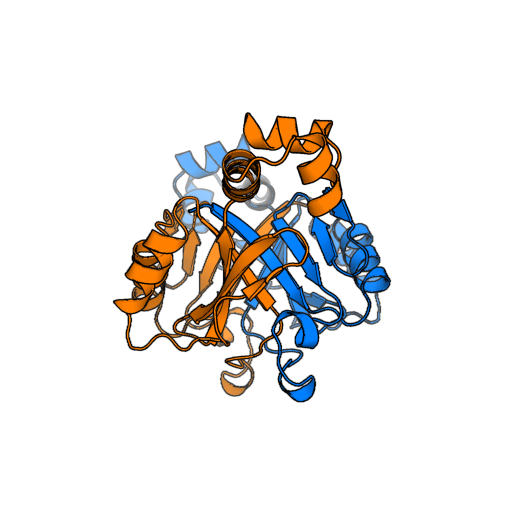953 22.25 7.504 1 93 98 SER B C 1
ATOM 2052 O O . SER B 1 98 ? 8.172 23.469 7.426 1 93 98 SER B O 1
ATOM 2054 N N . TRP B 1 99 ? 7.422 21.562 6.523 1 94.25 99 TRP B N 1
ATOM 2055 C CA . TRP B 1 99 ? 7.145 22.188 5.234 1 94.25 99 TRP B CA 1
ATOM 2056 C C . TRP B 1 99 ? 5.73 22.75 5.199 1 94.25 99 TRP B C 1
ATOM 2058 O O . TRP B 1 99 ? 5.234 23.125 4.133 1 94.25 99 TRP B O 1
ATOM 2068 N N . GLY B 1 100 ? 5 22.688 6.312 1 96.38 100 GLY B N 1
ATOM 2069 C CA . GLY B 1 100 ? 3.758 23.422 6.477 1 96.38 100 GLY B CA 1
ATOM 2070 C C . GLY B 1 100 ? 2.523 22.562 6.316 1 96.38 100 GLY B C 1
ATOM 2071 O O . GLY B 1 100 ? 1.405 23.016 6.574 1 96.38 100 GLY B O 1
ATOM 2072 N N . GLN B 1 101 ? 2.676 21.359 5.926 1 98 101 GLN B N 1
ATOM 2073 C CA . GLN B 1 101 ? 1.532 20.484 5.703 1 98 101 GLN B CA 1
ATOM 2074 C C . GLN B 1 101 ? 0.957 19.984 7.023 1 98 101 GLN B C 1
ATOM 2076 O O . GLN B 1 101 ? 1.685 19.453 7.859 1 98 101 GLN B O 1
ATOM 2081 N N . ARG B 1 102 ? -0.312 20.203 7.266 1 98.44 102 ARG B N 1
ATOM 2082 C CA . ARG B 1 102 ? -1.01 19.609 8.406 1 98.44 102 ARG B CA 1
ATOM 2083 C C . ARG B 1 102 ? -1.418 18.172 8.102 1 98.44 102 ARG B C 1
ATOM 2085 O O . ARG B 1 102 ? -1.862 17.859 6.996 1 98.44 102 ARG B O 1
ATOM 2092 N N . VAL B 1 103 ? -1.229 17.297 9.07 1 98.69 103 VAL B N 1
ATOM 2093 C CA . VAL B 1 103 ? -1.619 15.906 8.898 1 98.69 103 VAL B CA 1
ATOM 2094 C C . VAL B 1 103 ? -2.277 15.391 10.172 1 98.69 103 VAL B C 1
ATOM 2096 O O . VAL B 1 103 ? -2.031 15.914 11.266 1 98.69 103 VAL B O 1
ATOM 2099 N N . ILE B 1 104 ? -3.123 14.445 10.031 1 98.75 104 ILE B N 1
ATOM 2100 C CA . ILE B 1 104 ? -3.684 13.68 11.141 1 98.75 104 ILE B CA 1
ATOM 2101 C C . ILE B 1 104 ? -3.48 12.188 10.891 1 98.75 104 ILE B C 1
ATOM 2103 O O . ILE B 1 104 ? -3.543 11.727 9.742 1 98.75 104 ILE B O 1
ATOM 2107 N N . ARG B 1 105 ? -3.189 11.453 11.93 1 98.75 105 ARG B N 1
ATOM 2108 C CA . ARG B 1 105 ? -3.041 10 11.867 1 98.75 105 ARG B CA 1
ATOM 2109 C C . ARG B 1 105 ? -4.047 9.312 12.781 1 98.75 105 ARG B C 1
ATOM 2111 O O . ARG B 1 105 ? -4.309 9.773 13.891 1 98.75 105 ARG B O 1
ATOM 2118 N N . PHE B 1 106 ? -4.547 8.234 12.344 1 98.75 106 PHE B N 1
ATOM 2119 C CA . PHE B 1 106 ? -5.484 7.418 13.109 1 98.75 106 PHE B CA 1
ATOM 2120 C C . PHE B 1 106 ? -5.504 5.984 12.594 1 98.75 106 PHE B C 1
ATOM 2122 O O . PHE B 1 106 ? -4.883 5.68 11.57 1 98.75 106 PHE B O 1
ATOM 2129 N N . TYR B 1 107 ? -6.133 5.098 13.328 1 98.75 107 TYR B N 1
ATOM 2130 C CA . TYR B 1 107 ? -6.25 3.699 12.93 1 98.75 107 TYR B CA 1
ATOM 2131 C C . TYR B 1 107 ? -7.543 3.459 12.164 1 98.75 107 TYR B C 1
ATOM 2133 O O . TYR B 1 107 ? -8.586 4.027 12.492 1 98.75 107 TYR B O 1
ATOM 2141 N N . ASP B 1 108 ? -7.449 2.621 11.125 1 98.5 108 ASP B N 1
ATOM 2142 C CA . ASP B 1 108 ? -8.695 2.113 10.562 1 98.5 108 ASP B CA 1
ATOM 2143 C C . ASP B 1 108 ? -9.328 1.07 11.484 1 98.5 108 ASP B C 1
ATOM 2145 O O . ASP B 1 108 ? -8.891 0.893 12.617 1 98.5 108 ASP B O 1
ATOM 2149 N N . LEU B 1 109 ? -10.352 0.366 11.039 1 97.88 109 LEU B N 1
ATOM 2150 C CA . LEU B 1 109 ? -11.133 -0.548 11.867 1 97.88 109 LEU B CA 1
ATOM 2151 C C . LEU B 1 109 ? -10.289 -1.731 12.32 1 97.88 109 LEU B C 1
ATOM 2153 O O . LEU B 1 109 ? -10.617 -2.402 13.297 1 97.88 109 LEU B O 1
ATOM 2157 N N . ASP B 1 110 ? -9.188 -2.023 11.602 1 98.44 110 ASP B N 1
ATOM 2158 C CA . ASP B 1 110 ? -8.398 -3.225 11.867 1 98.44 110 ASP B CA 1
ATOM 2159 C C . ASP B 1 110 ? -7.004 -2.869 12.375 1 98.44 110 ASP B C 1
ATOM 2161 O O . ASP B 1 110 ? -6.117 -3.727 12.438 1 98.44 110 ASP B O 1
ATOM 2165 N N . GLY B 1 111 ? -6.797 -1.604 12.648 1 98.5 111 GLY B N 1
ATOM 2166 C CA . GLY B 1 111 ? -5.562 -1.191 13.297 1 98.5 111 GLY B CA 1
ATOM 2167 C C . GLY B 1 111 ? -4.477 -0.788 12.32 1 98.5 111 GLY B C 1
ATOM 2168 O O . GLY B 1 111 ? -3.303 -0.697 12.695 1 98.5 111 GLY B O 1
ATOM 2169 N N . HIS B 1 112 ? -4.797 -0.598 11.07 1 98.88 112 HIS B N 1
ATOM 2170 C CA . HIS B 1 112 ? -3.846 -0.012 10.133 1 98.88 112 HIS B CA 1
ATOM 2171 C C . HIS B 1 112 ? -3.768 1.502 10.305 1 98.88 112 HIS B C 1
ATOM 2173 O O . HIS B 1 112 ? -4.793 2.166 10.461 1 98.88 112 HIS B O 1
ATOM 2179 N N . ILE B 1 113 ? -2.551 2.033 10.242 1 98.88 113 ILE B N 1
ATOM 2180 C CA . ILE B 1 113 ? -2.4 3.479 10.367 1 98.88 113 ILE B CA 1
ATOM 2181 C C . ILE B 1 113 ? -2.801 4.156 9.062 1 98.88 113 ILE B C 1
ATOM 2183 O O . ILE B 1 113 ? -2.428 3.701 7.98 1 98.88 113 ILE B O 1
ATOM 2187 N N . ILE B 1 114 ? -3.557 5.184 9.156 1 98.88 114 ILE B N 1
ATOM 2188 C CA . ILE B 1 114 ? -3.908 6.074 8.062 1 98.88 114 ILE B CA 1
ATOM 2189 C C . ILE B 1 114 ? -3.381 7.48 8.344 1 98.88 114 ILE B C 1
ATOM 2191 O O . ILE B 1 114 ? -3.514 7.984 9.469 1 98.88 114 ILE B O 1
ATOM 2195 N N . GLU B 1 115 ? -2.725 8.047 7.426 1 98.88 115 GLU B N 1
ATOM 2196 C CA . GLU B 1 115 ? -2.4 9.469 7.469 1 98.88 115 GLU B CA 1
ATOM 2197 C C . GLU B 1 115 ? -3.213 10.25 6.438 1 98.88 115 GLU B C 1
ATOM 2199 O O . GLU B 1 115 ? -3.252 9.883 5.262 1 98.88 115 GLU B O 1
ATOM 2204 N N . VAL B 1 116 ? -3.846 11.266 6.859 1 98.81 116 VAL B N 1
ATOM 2205 C CA . VAL B 1 116 ? -4.473 12.211 5.941 1 98.81 116 VAL B CA 1
ATOM 2206 C C . VAL B 1 116 ? -3.805 13.578 6.082 1 98.81 116 VAL B C 1
ATOM 2208 O O . VAL B 1 116 ? -3.746 14.141 7.184 1 98.81 116 VAL B O 1
ATOM 2211 N N . GLY B 1 117 ? -3.295 14.055 5.008 1 98.75 117 GLY B N 1
ATOM 2212 C CA . GLY B 1 117 ? -2.666 15.367 4.984 1 98.75 117 GLY B CA 1
ATOM 2213 C C . GLY B 1 117 ? -3.369 16.344 4.07 1 98.75 117 GLY B C 1
ATOM 2214 O O . GLY B 1 117 ? -4.168 15.953 3.219 1 98.75 117 GLY B O 1
ATOM 2215 N N . GLU B 1 118 ? -3.016 17.641 4.301 1 98.44 118 GLU B N 1
ATOM 2216 C CA . GLU B 1 118 ? -3.412 18.656 3.33 1 98.44 118 GLU B CA 1
ATOM 2217 C C . GLU B 1 118 ? -2.816 18.375 1.956 1 98.44 118 GLU B C 1
ATOM 2219 O O . GLU B 1 118 ? -1.657 17.969 1.85 1 98.44 118 GLU B O 1
ATOM 2224 N N . ASP B 1 119 ? -3.711 18.531 0.999 1 97.56 119 ASP B N 1
ATOM 2225 C CA . ASP B 1 119 ? -3.184 18.531 -0.362 1 97.56 119 ASP B CA 1
ATOM 2226 C C . ASP B 1 119 ? -2.104 19.594 -0.537 1 97.56 119 ASP B C 1
ATOM 2228 O O . ASP B 1 119 ? -2.262 20.719 -0.075 1 97.56 119 ASP B O 1
ATOM 2232 N N . MET B 1 120 ? -1.089 19.266 -1.229 1 96.12 120 MET B N 1
ATOM 2233 C CA . MET B 1 120 ? 0.062 20.156 -1.296 1 96.12 120 MET B CA 1
ATOM 2234 C C . MET B 1 120 ? -0.302 21.453 -2.004 1 96.12 120 MET B C 1
ATOM 2236 O O . MET B 1 120 ? 0.222 22.516 -1.666 1 96.12 120 MET B O 1
ATOM 2240 N N . LYS B 1 121 ? -1.143 21.344 -2.988 1 97.06 121 LYS B N 1
ATOM 2241 C CA . LYS B 1 121 ? -1.621 22.562 -3.641 1 97.06 121 LYS B CA 1
ATOM 2242 C C . LYS B 1 121 ? -2.277 23.5 -2.637 1 97.06 121 LYS B C 1
ATOM 2244 O O . LYS B 1 121 ? -2.098 24.719 -2.711 1 97.06 121 LYS B O 1
ATOM 2249 N N . MET B 1 122 ? -2.959 22.938 -1.754 1 97.69 122 MET B N 1
ATOM 2250 C CA . MET B 1 122 ? -3.67 23.734 -0.759 1 97.69 122 MET B CA 1
ATOM 2251 C C . MET B 1 122 ? -2.701 24.328 0.259 1 97.69 122 MET B C 1
ATOM 2253 O O . MET B 1 122 ? -2.936 25.422 0.786 1 97.69 122 MET B O 1
ATOM 2257 N N . VAL B 1 123 ? -1.611 23.625 0.532 1 98.12 123 VAL B N 1
ATOM 2258 C CA . VAL B 1 123 ? -0.576 24.172 1.409 1 98.12 123 VAL B CA 1
ATOM 2259 C C . VAL B 1 123 ? 0.033 25.422 0.784 1 98.12 123 VAL B C 1
ATOM 2261 O O . VAL B 1 123 ? 0.179 26.453 1.452 1 98.12 123 VAL B O 1
ATOM 2264 N N . ILE B 1 124 ? 0.38 25.297 -0.46 1 98.06 124 ILE B N 1
ATOM 2265 C CA . ILE B 1 124 ? 0.952 26.422 -1.19 1 98.06 124 ILE B CA 1
ATOM 2266 C C . ILE B 1 124 ? -0.024 27.594 -1.174 1 98.06 124 ILE B C 1
ATOM 2268 O O . ILE B 1 124 ? 0.358 28.719 -0.853 1 98.06 124 ILE B O 1
ATOM 2272 N N . LYS B 1 125 ? -1.246 27.344 -1.501 1 97.81 125 LYS B N 1
ATOM 2273 C CA . LYS B 1 125 ? -2.266 28.391 -1.543 1 97.81 125 LYS B CA 1
ATOM 2274 C C . LYS B 1 125 ? -2.43 29.062 -0.18 1 97.81 125 LYS B C 1
ATOM 2276 O O . LYS B 1 125 ? -2.621 30.266 -0.094 1 97.81 125 LYS B O 1
ATOM 2281 N N . ARG B 1 126 ? -2.4 28.219 0.842 1 97.44 126 ARG B N 1
ATOM 2282 C CA . ARG B 1 126 ? -2.512 28.734 2.199 1 97.44 126 ARG B CA 1
ATOM 2283 C C . ARG B 1 126 ? -1.369 29.703 2.508 1 97.44 126 ARG B C 1
ATOM 2285 O O . ARG B 1 126 ? -1.589 30.766 3.076 1 97.44 126 ARG B O 1
ATOM 2292 N N . PHE B 1 127 ? -0.166 29.328 2.088 1 97.94 127 PHE B N 1
ATOM 2293 C CA . PHE B 1 127 ? 0.987 30.188 2.311 1 97.94 127 PHE B CA 1
ATOM 2294 C C . PHE B 1 127 ? 0.869 31.469 1.492 1 97.94 127 PHE B C 1
ATOM 2296 O O . PHE B 1 127 ? 1.117 32.562 2.002 1 97.94 127 PHE B O 1
ATOM 2303 N N . LEU B 1 128 ? 0.476 31.375 0.253 1 97.88 128 LEU B N 1
ATOM 2304 C CA . LEU B 1 128 ? 0.295 32.531 -0.601 1 97.88 128 LEU B CA 1
ATOM 2305 C C . LEU B 1 128 ? -0.776 33.469 -0.035 1 97.88 128 LEU B C 1
ATOM 2307 O O . LEU B 1 128 ? -0.603 34.688 -0.02 1 97.88 128 LEU B O 1
ATOM 2311 N N . ALA B 1 129 ? -1.799 32.906 0.397 1 97.94 129 ALA B N 1
ATOM 2312 C CA . ALA B 1 129 ? -2.908 33.688 0.958 1 97.94 129 ALA B CA 1
ATOM 2313 C C . ALA B 1 129 ? -2.484 34.406 2.229 1 97.94 129 ALA B C 1
ATOM 2315 O O . ALA B 1 129 ? -3.062 35.438 2.584 1 97.94 129 ALA B O 1
ATOM 2316 N N . SER B 1 130 ? -1.509 33.875 2.9 1 97.69 130 SER B N 1
ATOM 2317 C CA . SER B 1 130 ? -1.022 34.469 4.137 1 97.69 130 SER B CA 1
ATOM 2318 C C . SER B 1 130 ? -0.056 35.625 3.846 1 97.69 130 SER B C 1
ATOM 2320 O O . SER B 1 130 ? 0.424 36.281 4.766 1 97.69 130 SER B O 1
ATOM 2322 N N . GLY B 1 131 ? 0.32 35.781 2.51 1 97.88 131 GLY B N 1
ATOM 2323 C CA . GLY B 1 131 ? 1.131 36.938 2.125 1 97.88 131 GLY B CA 1
ATOM 2324 C C . GLY B 1 131 ? 2.529 36.562 1.681 1 97.88 131 GLY B C 1
ATOM 2325 O O . GLY B 1 131 ? 3.322 37.406 1.293 1 97.88 131 GLY B O 1
ATOM 2326 N N . MET B 1 132 ? 2.873 35.281 1.666 1 98.12 132 MET B N 1
ATOM 2327 C CA . MET B 1 132 ? 4.195 34.844 1.224 1 98.12 132 MET B CA 1
ATOM 2328 C C . MET B 1 132 ? 4.312 34.938 -0.295 1 98.12 132 MET B C 1
ATOM 2330 O O . MET B 1 132 ? 3.346 34.656 -1.012 1 98.12 132 MET B O 1
ATOM 2334 N N . THR B 1 133 ? 5.461 35.312 -0.733 1 98.12 133 THR B N 1
ATOM 2335 C CA . THR B 1 133 ? 5.773 35.188 -2.152 1 98.12 133 THR B CA 1
ATOM 2336 C C . THR B 1 133 ? 6.098 33.719 -2.5 1 98.12 133 THR B C 1
ATOM 2338 O O . THR B 1 133 ? 6.352 32.906 -1.611 1 98.12 133 THR B O 1
ATOM 2341 N N . MET B 1 134 ? 6.062 33.438 -3.779 1 97.56 134 MET B N 1
ATOM 2342 C CA . MET B 1 134 ? 6.414 32.094 -4.207 1 97.56 134 MET B CA 1
ATOM 2343 C C . MET B 1 134 ? 7.84 31.734 -3.797 1 97.56 134 MET B C 1
ATOM 2345 O O . MET B 1 134 ? 8.125 30.578 -3.463 1 97.56 134 MET B O 1
ATOM 2349 N N . GLU B 1 135 ? 8.727 32.688 -3.783 1 98.25 135 GLU B N 1
ATOM 2350 C CA . GLU B 1 135 ? 10.102 32.469 -3.357 1 98.25 135 GLU B CA 1
ATOM 2351 C C . GLU B 1 135 ? 10.172 32.094 -1.881 1 98.25 135 GLU B C 1
ATOM 2353 O O . GLU B 1 135 ? 10.953 31.203 -1.494 1 98.25 135 GLU B O 1
ATOM 2358 N N . GLU B 1 136 ? 9.375 32.75 -1.136 1 98.19 136 GLU B N 1
ATOM 2359 C CA . GLU B 1 136 ? 9.32 32.469 0.29 1 98.19 136 GLU B CA 1
ATOM 2360 C C . GLU B 1 136 ? 8.734 31.062 0.534 1 98.19 136 GLU B C 1
ATOM 2362 O O . GLU B 1 136 ? 9.211 30.328 1.402 1 98.19 136 GLU B O 1
ATOM 2367 N N . VAL B 1 137 ? 7.719 30.75 -0.185 1 98.25 137 VAL B N 1
ATOM 2368 C CA . VAL B 1 137 ? 7.105 29.422 -0.089 1 98.25 137 VAL B CA 1
ATOM 2369 C C . VAL B 1 137 ? 8.125 28.344 -0.461 1 98.25 137 VAL B C 1
ATOM 2371 O O . VAL B 1 137 ? 8.203 27.297 0.188 1 98.25 137 VAL B O 1
ATOM 2374 N N . SER B 1 138 ? 8.875 28.594 -1.541 1 97.94 138 SER B N 1
ATOM 2375 C CA . SER B 1 138 ? 9.93 27.688 -1.981 1 97.94 138 SER B CA 1
ATOM 2376 C C . SER B 1 138 ? 10.922 27.391 -0.856 1 97.94 138 SER B C 1
ATOM 2378 O O . SER B 1 138 ? 11.305 26.25 -0.64 1 97.94 138 SER B O 1
ATOM 2380 N N . VAL B 1 139 ? 11.289 28.359 -0.118 1 97.56 139 VAL B N 1
ATOM 2381 C CA . VAL B 1 139 ? 12.211 28.203 1.001 1 97.56 139 VAL B CA 1
ATOM 2382 C C . VAL B 1 139 ? 11.547 27.406 2.117 1 97.56 139 VAL B C 1
ATOM 2384 O O . VAL B 1 139 ? 12.133 26.469 2.654 1 97.56 139 VAL B O 1
ATOM 2387 N N . LYS B 1 140 ? 10.336 27.781 2.381 1 96.5 140 LYS B N 1
ATOM 2388 C CA . LYS B 1 140 ? 9.594 27.141 3.465 1 96.5 140 LY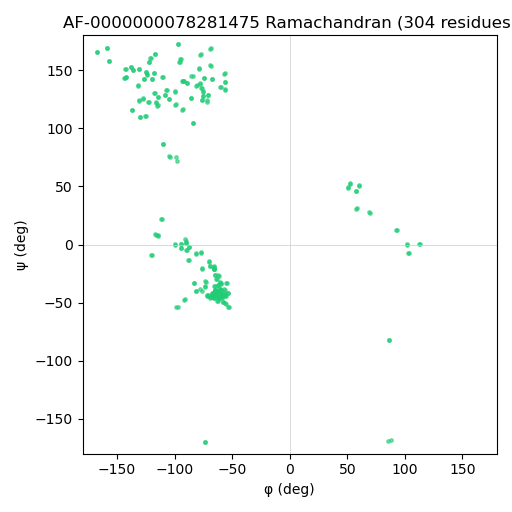S B CA 1
ATOM 2389 C C . LYS B 1 140 ? 9.406 25.656 3.199 1 96.5 140 LYS B C 1
ATOM 2391 O O . LYS B 1 140 ? 9.555 24.828 4.109 1 96.5 140 LYS B O 1
ATOM 2396 N N . MET B 1 141 ? 9.102 25.328 2.027 1 95.81 141 MET B N 1
ATOM 2397 C CA . MET B 1 141 ? 8.742 23.953 1.706 1 95.81 141 MET B CA 1
ATOM 2398 C C . MET B 1 141 ? 9.961 23.172 1.201 1 95.81 141 MET B C 1
ATOM 2400 O O . MET B 1 141 ? 9.875 21.984 0.926 1 95.81 141 MET B O 1
ATOM 2404 N N . ASP B 1 142 ? 11.055 23.891 1.097 1 93.38 142 ASP B N 1
ATOM 2405 C CA . ASP B 1 142 ? 12.281 23.297 0.56 1 93.38 142 ASP B CA 1
ATOM 2406 C C . ASP B 1 142 ? 12.016 22.625 -0.779 1 93.38 142 ASP B C 1
ATOM 2408 O O . ASP B 1 142 ? 12.312 21.438 -0.944 1 93.38 142 ASP B O 1
ATOM 2412 N N . ALA B 1 143 ? 11.438 23.328 -1.677 1 94.12 143 ALA B N 1
ATOM 2413 C CA . ALA B 1 143 ? 11.125 22.891 -3.037 1 94.12 143 ALA B CA 1
ATOM 2414 C C . ALA B 1 143 ? 11.32 24.031 -4.031 1 94.12 143 ALA B C 1
ATOM 2416 O O . ALA B 1 143 ? 11.188 25.203 -3.678 1 94.12 143 ALA B O 1
ATOM 2417 N N . SER B 1 144 ? 11.641 23.703 -5.23 1 95.75 144 SER B N 1
ATOM 2418 C CA . SER B 1 144 ? 11.891 24.75 -6.223 1 95.75 144 SER B CA 1
ATOM 2419 C C . SER B 1 144 ? 10.609 25.484 -6.582 1 95.75 144 SER B C 1
ATOM 2421 O O . SER B 1 144 ? 9.516 24.922 -6.496 1 95.75 144 SER B O 1
ATOM 2423 N N . VAL B 1 145 ? 10.82 26.672 -6.996 1 97.5 145 VAL B N 1
ATOM 2424 C CA . VAL B 1 145 ? 9.688 27.469 -7.457 1 97.5 145 VAL B CA 1
ATOM 2425 C C . VAL B 1 145 ? 9.031 26.781 -8.656 1 97.5 145 VAL B C 1
ATOM 2427 O O . VAL B 1 145 ? 7.805 26.781 -8.781 1 97.5 145 VAL B O 1
ATOM 2430 N N . GLU B 1 146 ? 9.812 26.203 -9.469 1 96.56 146 GLU B N 1
ATOM 2431 C CA . GLU B 1 146 ? 9.305 25.5 -10.641 1 96.56 146 GLU B CA 1
ATOM 2432 C C . GLU B 1 146 ? 8.406 24.328 -10.242 1 96.56 146 GLU B C 1
ATOM 2434 O O . GLU B 1 146 ? 7.305 24.188 -10.773 1 96.56 146 GLU B O 1
ATOM 2439 N N . ASP B 1 147 ? 8.805 23.562 -9.32 1 94.12 147 ASP B N 1
ATOM 2440 C CA . ASP B 1 147 ? 8.031 22.422 -8.852 1 94.12 147 ASP B CA 1
ATOM 2441 C C . ASP B 1 147 ? 6.727 22.875 -8.203 1 94.12 147 ASP B C 1
ATOM 2443 O O . ASP B 1 147 ? 5.672 22.266 -8.414 1 94.12 147 ASP B O 1
ATOM 2447 N N . LEU B 1 148 ? 6.867 23.875 -7.438 1 96.62 148 LEU B N 1
ATOM 2448 C CA . LEU B 1 148 ? 5.695 24.406 -6.738 1 96.62 148 LEU B CA 1
ATOM 2449 C C . LEU B 1 148 ? 4.672 24.938 -7.73 1 96.62 148 LEU B C 1
ATOM 2451 O O . LEU B 1 148 ? 3.465 24.766 -7.547 1 96.62 148 LEU B O 1
ATOM 2455 N N . THR B 1 149 ? 5.145 25.594 -8.734 1 96.06 149 THR B N 1
ATOM 2456 C CA . THR B 1 149 ? 4.262 26.125 -9.766 1 96.06 149 THR B CA 1
ATOM 2457 C C . THR B 1 149 ? 3.57 24.984 -10.516 1 96.06 149 THR B C 1
ATOM 2459 O O . THR B 1 149 ? 2.379 25.078 -10.828 1 96.06 149 THR B O 1
ATOM 2462 N N . LYS B 1 150 ? 4.277 23.922 -10.766 1 94.12 150 LYS B N 1
ATOM 2463 C CA . LYS B 1 150 ? 3.689 22.75 -11.406 1 94.12 150 LYS B CA 1
ATOM 2464 C C . LYS B 1 150 ? 2.578 22.156 -10.539 1 94.12 150 LYS B C 1
ATOM 2466 O O . LYS B 1 150 ? 1.523 21.781 -11.047 1 94.12 150 LYS B O 1
ATOM 2471 N N . LEU B 1 151 ? 2.801 22.125 -9.273 1 92.69 151 LEU B N 1
ATOM 2472 C CA . LEU B 1 151 ? 1.823 21.594 -8.336 1 92.69 151 LEU B CA 1
ATOM 2473 C C . LEU B 1 151 ? 0.583 22.469 -8.281 1 92.69 151 LEU B C 1
ATOM 2475 O O . LEU B 1 151 ? -0.542 21.969 -8.234 1 92.69 151 LEU B O 1
ATOM 2479 N N . LEU B 1 152 ? 0.828 23.719 -8.281 1 94.06 152 LEU B N 1
ATOM 2480 C CA . LEU B 1 152 ? -0.27 24.672 -8.203 1 94.06 152 LEU B CA 1
ATOM 2481 C C . LEU B 1 152 ? -1.173 24.562 -9.43 1 94.06 152 LEU B C 1
ATOM 2483 O O . LEU B 1 152 ? -2.383 24.781 -9.328 1 94.06 152 LEU B O 1
ATOM 2487 N N . ASN B 1 153 ? -0.618 24.172 -10.594 1 91.19 153 ASN B N 1
ATOM 2488 C CA . ASN B 1 153 ? -1.361 24.156 -11.852 1 91.19 153 ASN B CA 1
ATOM 2489 C C . ASN B 1 153 ? -1.846 22.75 -12.188 1 91.19 153 ASN B C 1
ATOM 2491 O O . ASN B 1 153 ? -2.395 22.516 -13.266 1 91.19 153 ASN B O 1
ATOM 2495 N N . SER B 1 154 ? -1.577 21.781 -11.398 1 83.81 154 SER B N 1
ATOM 2496 C CA . SER B 1 154 ? -1.989 20.406 -11.633 1 83.81 154 SER B CA 1
ATOM 2497 C C . SER B 1 154 ? -3.459 20.203 -11.273 1 83.81 154 SER B C 1
ATOM 2499 O O . SER B 1 154 ? -4.016 20.938 -10.461 1 83.81 154 SER B O 1
#

Solvent-accessible surface area (backbone atoms only — not comparable to full-atom values): 16273 Å² total; per-residue (Å²): 106,41,80,63,33,41,36,34,45,33,88,45,47,65,61,50,49,49,50,45,32,72,76,52,62,56,49,78,66,46,78,69,75,48,33,39,32,33,72,82,31,46,28,41,25,32,62,42,32,66,75,65,68,46,62,66,86,52,44,42,62,53,26,62,38,44,34,43,33,32,29,23,78,56,46,69,59,47,54,56,55,50,65,74,42,78,83,59,49,64,54,69,65,75,43,66,47,88,57,58,41,41,34,40,34,28,36,51,98,54,32,47,36,33,35,44,25,42,24,64,47,49,43,52,48,53,44,43,73,72,68,44,48,66,68,53,47,20,61,53,48,70,43,53,57,68,58,51,52,52,48,62,72,101,106,41,79,62,34,43,37,34,44,34,88,46,47,67,62,51,49,50,49,45,31,70,76,50,63,56,49,78,65,47,79,68,76,48,33,39,33,33,72,82,29,47,28,42,24,32,62,41,32,67,74,66,70,47,62,65,86,53,44,42,62,54,26,60,37,43,33,44,34,31,30,23,78,55,45,67,61,49,55,56,56,51,64,73,42,78,83,59,49,63,56,69,65,76,42,64,47,88,56,60,39,42,34,38,33,28,36,51,98,55,32,48,37,34,35,45,24,41,23,64,46,50,43,52,50,53,43,42,73,72,67,45,50,66,69,54,47,19,62,52,46,69,44,53,57,66,58,51,52,52,48,62,72,101

pLDDT: mean 97.38, std 1.9, range [83.81, 98.94]

Radius of gyration: 20.77 Å; Cα contacts (8 Å, |Δi|>4): 558; chains: 2; bounding box: 39×63×47 Å

Organism: NCBI:txid1796616

Nearest PDB structures (foldseek):
  4nvs-assembly1_A  TM=9.404E-01  e=1.489E-21  Clostridioides difficile 630
  2qnt-assembly1_A-2  TM=8.409E-01  e=5.259E-13  Agrobacterium fabrum str. C58
  3itw-assembly1_A-2  TM=7.086E-01  e=1.406E-07  Micromonospora sp. ML1
  2rbb-assembly1_B  TM=8.112E-01  e=1.446E-06  Paraburkholderia phytofirmans PsJN
  2a4x-assembly1_B  TM=7.960E-01  e=4.947E-06  Streptomyces caespitosus

InterPro domains:
  IPR025870 Glyoxalase-like domain [PF12681] (4-120)
  IPR029068 Glyoxalase/Bleomycin resistance protein/Dihydroxybiphenyl dioxygenase [G3DSA:3.10.180.10] (1-154)
  IPR029068 Glyoxalase/Bleomycin resistance protein/Dihydroxybiphenyl dioxygenase [SSF54593] (1-118)
  IPR037523 Vicinal oxygen chelate (VOC), core domain [PS51819] (1-119)